Protein AF-A0A2D6MBC1-F1 (afdb_monomer_lite)

Sequence (228 aa):
MSKKILNHPDKEEVIKKLLEGDSVKEVERWLKEKYPRTRRLHISYMTLQKFRGEHLNLKGEVLDDIKNRRGEIDKEATEAEARMIIKASSSYQQKIEEIATSELDVAKRLLELDSLINSRIEYYYNLLQEGGSLREDKIFIEYINTMKTLMQDWKKYIEGVADKKIEHNINISVVNEQARVLKEAVLEVLQELSPNLIPIFVDKLDIKTKQLNGENIGHIQGEVIDVN

Structure (mmCIF, N/CA/C/O backbone):
data_AF-A0A2D6MBC1-F1
#
_entry.id   AF-A0A2D6MBC1-F1
#
loop_
_atom_site.group_PDB
_atom_site.id
_atom_site.type_symbol
_atom_site.label_atom_id
_atom_site.label_alt_id
_atom_site.label_comp_id
_atom_site.label_asym_id
_atom_site.label_entity_id
_atom_site.label_seq_id
_atom_site.pdbx_PDB_ins_code
_atom_site.Cartn_x
_atom_site.Cartn_y
_atom_site.Cartn_z
_atom_site.occupancy
_atom_site.B_iso_or_equiv
_atom_site.auth_seq_id
_atom_site.auth_comp_id
_atom_site.auth_asym_id
_atom_site.auth_atom_id
_atom_site.pdbx_PDB_model_num
ATOM 1 N N . MET A 1 1 ? -12.654 -23.368 57.767 1.00 55.69 1 MET A N 1
ATOM 2 C CA . MET A 1 1 ? -14.133 -23.349 57.884 1.00 55.69 1 MET A CA 1
ATOM 3 C C . MET A 1 1 ? -14.829 -23.293 56.522 1.00 55.69 1 MET A C 1
ATOM 5 O O . MET A 1 1 ? -15.821 -23.987 56.359 1.00 55.69 1 MET A O 1
ATOM 9 N N . SER A 1 2 ? -14.278 -22.595 55.523 1.00 60.28 2 SER A N 1
ATOM 10 C CA . SER A 1 2 ? -14.698 -22.623 54.103 1.00 60.28 2 SER A CA 1
ATOM 11 C C . SER A 1 2 ? -14.755 -24.030 53.479 1.00 60.28 2 SER A C 1
ATOM 13 O O . SER A 1 2 ? -15.645 -24.318 52.683 1.00 60.28 2 SER A O 1
ATOM 15 N N . LYS A 1 3 ? -13.906 -24.962 53.945 1.00 70.69 3 LYS A N 1
ATOM 16 C CA . LYS A 1 3 ? -13.966 -26.397 53.587 1.00 70.69 3 LYS A CA 1
ATOM 17 C C . LYS A 1 3 ? -15.345 -27.041 53.814 1.00 70.69 3 LYS A C 1
ATOM 19 O O . LYS A 1 3 ? -15.681 -27.989 53.121 1.00 70.69 3 LYS A O 1
ATOM 24 N N . LYS A 1 4 ? -16.154 -26.542 54.760 1.00 77.56 4 LYS A N 1
ATOM 25 C CA . LYS A 1 4 ? -17.483 -27.107 55.050 1.00 77.56 4 LYS A CA 1
ATOM 26 C C . LYS A 1 4 ? -18.499 -26.825 53.934 1.00 77.56 4 LYS A C 1
ATOM 28 O O . LYS A 1 4 ? -19.381 -27.644 53.721 1.00 77.56 4 LYS A O 1
ATOM 33 N N . ILE A 1 5 ? -18.356 -25.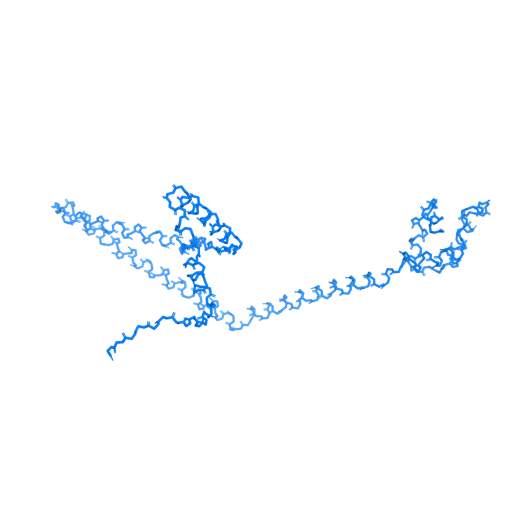703 53.225 1.00 79.50 5 ILE A N 1
ATOM 34 C CA . ILE A 1 5 ? -19.196 -25.352 52.069 1.00 79.50 5 ILE A CA 1
ATOM 35 C C . ILE A 1 5 ? -18.672 -26.060 50.817 1.00 79.50 5 ILE A C 1
ATOM 37 O O . ILE A 1 5 ? -19.445 -26.684 50.103 1.00 79.50 5 ILE A O 1
ATOM 41 N N . LEU A 1 6 ? -17.352 -26.056 50.603 1.00 81.69 6 LEU A N 1
ATOM 42 C CA . LEU A 1 6 ? -16.726 -26.688 49.432 1.00 81.69 6 LEU A CA 1
ATOM 43 C C . LEU A 1 6 ? -16.854 -28.222 49.406 1.00 81.69 6 LEU A C 1
ATOM 45 O O . LEU A 1 6 ? -16.836 -28.814 48.331 1.00 81.69 6 LEU A O 1
ATOM 49 N N . ASN A 1 7 ? -17.013 -28.857 50.571 1.00 83.06 7 ASN A N 1
ATOM 50 C CA . ASN A 1 7 ? -17.244 -30.301 50.698 1.00 83.06 7 ASN A CA 1
ATOM 51 C C . ASN A 1 7 ? -18.733 -30.657 50.863 1.00 83.06 7 ASN A C 1
ATOM 53 O O . ASN A 1 7 ? -19.058 -31.797 51.195 1.00 83.06 7 ASN A O 1
ATOM 57 N N . HIS A 1 8 ? -19.643 -29.693 50.695 1.00 86.19 8 HIS A N 1
ATOM 58 C CA . HIS A 1 8 ? -21.077 -29.944 50.772 1.00 86.19 8 HIS A CA 1
ATOM 59 C C . HIS A 1 8 ? -21.572 -30.606 49.468 1.00 86.19 8 HIS A C 1
ATOM 61 O O . HIS A 1 8 ? -21.152 -30.179 48.391 1.00 86.19 8 HIS A O 1
ATOM 67 N N . PRO A 1 9 ? -22.474 -31.608 49.515 1.00 86.56 9 PRO A N 1
ATOM 68 C CA . PRO A 1 9 ? -23.009 -32.243 48.305 1.00 86.56 9 PRO A CA 1
ATOM 69 C C . PRO A 1 9 ? -23.708 -31.243 47.371 1.00 86.56 9 PRO A C 1
ATOM 71 O O . PRO A 1 9 ? -23.554 -31.323 46.161 1.00 86.56 9 PRO A O 1
ATOM 74 N N . ASP A 1 10 ? -24.390 -30.242 47.936 1.00 88.56 10 ASP A N 1
ATOM 75 C CA . ASP A 1 10 ? -25.026 -29.147 47.185 1.00 88.56 10 ASP A CA 1
ATOM 76 C C . ASP A 1 10 ? -24.173 -27.866 47.123 1.00 88.56 10 ASP A C 1
ATOM 78 O O . ASP A 1 10 ? -24.712 -26.761 47.180 1.00 88.56 10 ASP A O 1
ATOM 82 N N . LYS A 1 11 ? -22.840 -27.968 47.101 1.00 87.81 11 LYS A N 1
ATOM 83 C CA . LYS A 1 11 ? -21.969 -26.777 47.121 1.00 87.81 11 LYS A CA 1
ATOM 84 C C . LYS A 1 11 ? -22.284 -25.779 45.998 1.00 87.81 11 LYS A C 1
ATOM 86 O O . LYS A 1 11 ? -22.335 -24.586 46.268 1.00 87.81 11 LYS A O 1
ATOM 91 N N . GLU A 1 12 ? -22.555 -26.264 44.784 1.00 87.25 12 GLU A N 1
ATOM 92 C CA . GLU A 1 12 ? -22.850 -25.423 43.614 1.00 87.25 12 GLU A CA 1
ATOM 93 C C . GLU A 1 12 ? -24.158 -24.650 43.799 1.00 87.25 12 GLU A C 1
ATOM 95 O O . GLU A 1 12 ? -24.218 -23.454 43.545 1.00 87.25 12 GLU A O 1
ATOM 100 N N . GLU A 1 13 ? -25.187 -25.308 44.335 1.00 87.25 13 GLU A N 1
ATOM 101 C CA . GLU A 1 13 ? -26.488 -24.686 44.588 1.00 87.25 13 GLU A CA 1
ATOM 102 C C . GLU A 1 13 ? -26.408 -23.653 45.722 1.00 87.25 13 GLU A C 1
ATOM 104 O O . GLU A 1 13 ? -27.004 -22.581 45.641 1.00 87.25 13 GLU A O 1
ATOM 109 N N . VAL A 1 14 ? -25.620 -23.935 46.768 1.00 84.81 14 VAL A N 1
ATOM 110 C CA . VAL A 1 14 ? -25.344 -22.972 47.846 1.00 84.81 14 VAL A CA 1
ATOM 111 C C . VAL A 1 14 ? -24.607 -21.745 47.301 1.00 84.81 14 VAL A C 1
ATOM 113 O O . VAL A 1 14 ? -24.973 -20.621 47.641 1.00 84.81 14 VAL A O 1
ATOM 116 N N . ILE A 1 15 ? -23.589 -21.938 46.456 1.00 83.75 15 ILE A N 1
ATOM 117 C CA . ILE A 1 15 ? -22.829 -20.844 45.833 1.00 83.75 15 ILE A CA 1
ATOM 118 C C . ILE A 1 15 ? -23.734 -20.028 44.904 1.00 83.75 15 ILE A C 1
ATOM 120 O O . ILE A 1 15 ? -23.770 -18.806 45.022 1.00 83.75 15 ILE A O 1
ATOM 124 N N . LYS A 1 16 ? -24.520 -20.692 44.052 1.00 84.19 16 LYS A N 1
ATOM 125 C CA . LYS A 1 16 ? -25.478 -20.062 43.140 1.00 84.19 16 LYS A CA 1
ATOM 126 C C . LYS A 1 16 ? -26.477 -19.173 43.882 1.00 84.19 16 LYS A C 1
ATOM 128 O O . LYS A 1 16 ? -26.576 -17.995 43.563 1.00 84.19 16 LYS A O 1
ATOM 133 N N . LYS A 1 17 ? -27.127 -19.683 44.933 1.00 79.62 17 LYS A N 1
ATOM 134 C CA . LYS A 1 17 ? -28.066 -18.899 45.757 1.00 79.62 17 LYS A CA 1
ATOM 135 C C . LYS A 1 17 ? -27.414 -17.674 46.397 1.00 79.62 17 LYS A C 1
ATOM 137 O O . LYS A 1 17 ? -27.984 -16.587 46.407 1.00 79.62 17 LYS A O 1
ATOM 142 N N . LEU A 1 18 ? -26.182 -17.820 46.890 1.00 80.25 18 LEU A N 1
ATOM 143 C CA . LEU A 1 18 ? -25.426 -16.696 47.450 1.00 80.25 18 LEU A CA 1
ATOM 144 C C . LEU A 1 18 ? -25.034 -15.645 46.392 1.00 80.25 18 LEU A C 1
ATOM 146 O O . LEU A 1 18 ? -24.927 -14.468 46.746 1.00 80.25 18 LEU A O 1
ATOM 150 N N . LEU A 1 19 ? -24.832 -16.045 45.130 1.00 76.44 19 LEU A N 1
ATOM 151 C CA . LEU A 1 19 ? -24.531 -15.160 43.995 1.00 76.44 19 LEU A CA 1
ATOM 152 C C . LEU A 1 19 ? -25.768 -14.448 43.442 1.00 76.44 19 LEU A C 1
ATOM 154 O O . LEU A 1 19 ? -25.689 -13.270 43.106 1.00 76.44 19 LEU A O 1
ATOM 158 N N . GLU A 1 20 ? -26.907 -15.138 43.395 1.00 77.19 20 GLU A N 1
ATOM 159 C CA . GLU A 1 20 ? -28.204 -14.595 42.960 1.00 77.19 20 GLU A CA 1
ATOM 160 C C . GLU A 1 20 ? -28.765 -13.551 43.938 1.00 77.19 20 GLU A C 1
ATOM 162 O O . GLU A 1 20 ? -29.657 -12.780 43.589 1.00 77.19 20 GLU A O 1
ATOM 167 N N . GLY A 1 21 ? -28.187 -13.462 45.140 1.00 69.06 21 GLY A N 1
ATOM 168 C CA . GLY A 1 21 ? -28.458 -12.400 46.101 1.00 69.06 21 GLY A CA 1
ATOM 169 C C . GLY A 1 21 ? -29.252 -12.838 47.326 1.00 69.06 21 GLY A C 1
ATOM 170 O O . GLY A 1 21 ? -29.478 -11.988 48.193 1.00 69.06 21 GLY A O 1
ATOM 171 N N . ASP A 1 22 ? -29.591 -14.128 47.452 1.00 76.62 22 ASP A N 1
ATOM 172 C CA . ASP A 1 22 ? -30.302 -14.668 48.615 1.00 76.62 22 ASP A CA 1
ATOM 173 C C . ASP A 1 22 ? -29.577 -14.287 49.915 1.00 76.62 22 ASP A C 1
ATOM 175 O O . ASP A 1 22 ? -28.335 -14.237 50.020 1.00 76.62 22 ASP A O 1
ATOM 179 N N . SER A 1 23 ? -30.359 -13.995 50.953 1.00 80.88 23 SER A N 1
ATOM 180 C CA . SER A 1 23 ? -29.791 -13.704 52.258 1.00 80.88 23 SER A CA 1
ATOM 181 C C . SER A 1 23 ? -29.183 -14.970 52.856 1.00 80.88 23 SER A C 1
ATOM 183 O O . SER A 1 23 ? -29.670 -16.091 52.703 1.00 80.88 23 SER A O 1
ATOM 185 N N . VAL A 1 24 ? -28.118 -14.795 53.632 1.00 85.88 24 VAL A N 1
ATOM 186 C CA . VAL A 1 24 ? -27.454 -15.918 54.302 1.00 85.88 24 VAL A CA 1
ATOM 187 C C . VAL A 1 24 ? -28.416 -16.691 55.227 1.00 85.88 24 VAL A C 1
ATOM 189 O O . VAL A 1 24 ? -28.274 -17.900 55.408 1.00 85.88 24 VAL A O 1
ATOM 192 N N . LYS A 1 25 ? -29.431 -16.007 55.776 1.00 85.75 25 LYS A N 1
ATOM 193 C CA . LYS A 1 25 ? -30.489 -16.617 56.596 1.00 85.75 25 LYS A CA 1
ATOM 194 C C . LYS A 1 25 ? -31.425 -17.501 55.769 1.00 85.75 25 LYS A C 1
ATOM 196 O O . LYS A 1 25 ? -31.832 -18.557 56.247 1.00 85.75 25 LYS A O 1
ATOM 201 N N . GLU A 1 26 ? -31.753 -17.092 54.546 1.00 82.50 26 GLU A N 1
ATOM 202 C CA . GLU A 1 26 ? -32.580 -17.881 53.626 1.00 82.50 26 GLU A CA 1
ATOM 203 C C . GLU A 1 26 ? -31.867 -19.152 53.187 1.00 82.50 26 GLU A C 1
ATOM 205 O O . GLU A 1 26 ? -32.465 -20.223 53.240 1.00 82.50 26 GLU A O 1
ATOM 210 N N . VAL A 1 27 ? -30.576 -19.064 52.860 1.00 85.88 27 VAL A N 1
ATOM 211 C CA . VAL A 1 27 ? -29.769 -20.234 52.482 1.00 85.88 27 VAL A CA 1
ATOM 212 C C . VAL A 1 27 ? -29.607 -21.203 53.659 1.00 85.88 27 VAL A C 1
ATOM 214 O O . VAL A 1 27 ? -29.731 -22.415 53.485 1.00 85.88 27 VAL A O 1
ATOM 217 N N . GLU A 1 28 ? -29.394 -20.699 54.880 1.00 91.12 28 GLU A N 1
ATOM 218 C CA . GLU A 1 28 ? -29.365 -21.545 56.081 1.00 91.12 28 GLU A CA 1
ATOM 219 C C . GLU A 1 28 ? -30.712 -22.246 56.320 1.00 91.12 28 GLU A C 1
ATOM 221 O O . GLU A 1 28 ? -30.741 -23.441 56.626 1.00 91.12 28 GLU A O 1
ATOM 226 N N . ARG A 1 29 ? -31.829 -21.519 56.191 1.00 90.38 29 ARG A N 1
ATOM 227 C CA . ARG A 1 29 ? -33.176 -22.081 56.347 1.00 90.38 29 ARG A CA 1
ATOM 228 C C . ARG A 1 29 ? -33.456 -23.139 55.282 1.00 90.38 29 ARG A C 1
ATOM 230 O O . ARG A 1 29 ? -33.885 -24.232 55.633 1.00 90.38 29 ARG A O 1
ATOM 237 N N . TRP A 1 30 ? -33.114 -22.864 54.028 1.00 93.38 30 TRP A N 1
ATOM 238 C CA . TRP A 1 30 ? -33.244 -23.811 52.923 1.00 93.38 30 TRP A CA 1
ATOM 239 C C . TRP A 1 30 ? -32.439 -25.096 53.165 1.00 93.38 30 TRP A C 1
ATOM 241 O O . TRP A 1 30 ? -32.962 -26.190 52.977 1.00 93.38 30 TRP A O 1
ATOM 251 N N . LEU A 1 31 ? -31.203 -25.001 53.672 1.00 90.62 31 LEU A N 1
ATOM 252 C CA . LEU A 1 31 ? -30.415 -26.184 54.048 1.00 90.62 31 LEU A CA 1
ATOM 253 C C . LEU A 1 31 ? -31.072 -26.984 55.184 1.00 90.62 31 LEU A C 1
ATOM 255 O O . LEU A 1 31 ? -31.010 -28.215 55.185 1.00 90.62 31 LEU A O 1
ATOM 259 N N . LYS A 1 32 ? -31.709 -26.307 56.148 1.00 90.56 32 LYS A N 1
ATOM 260 C CA . LYS A 1 32 ? -32.443 -26.956 57.248 1.00 90.56 32 LYS A CA 1
ATOM 261 C C . LYS A 1 32 ? -33.727 -27.633 56.768 1.00 90.56 32 LYS A C 1
ATOM 263 O O . LYS A 1 32 ? -34.034 -28.722 57.246 1.00 90.56 32 LYS A O 1
ATOM 268 N N . GLU A 1 33 ? -34.431 -27.030 55.816 1.00 91.00 33 GLU A N 1
ATOM 269 C CA . GLU A 1 33 ? -35.650 -27.569 55.201 1.00 91.00 33 GLU A CA 1
ATOM 270 C C . GLU A 1 33 ? -35.355 -28.732 54.250 1.00 91.00 33 GLU A C 1
ATOM 272 O O . GLU A 1 33 ? -36.064 -29.735 54.272 1.00 91.00 33 GLU A O 1
ATOM 277 N N . LYS A 1 34 ? -34.277 -28.640 53.462 1.00 89.50 34 LYS A N 1
ATOM 278 C CA . LYS A 1 34 ? -33.843 -29.695 52.535 1.00 89.50 34 LYS A CA 1
ATOM 279 C C . LYS A 1 34 ? -33.266 -30.908 53.267 1.00 89.50 34 LYS A C 1
ATOM 281 O O . LYS A 1 34 ? -33.464 -32.041 52.837 1.00 89.50 34 LYS A O 1
ATOM 286 N N . TYR A 1 35 ? -32.593 -30.690 54.399 1.00 90.38 35 TYR A N 1
ATOM 287 C CA . TYR A 1 35 ? -31.976 -31.749 55.204 1.00 90.38 35 TYR A CA 1
ATOM 288 C C . TYR A 1 35 ? -32.492 -31.783 56.649 1.00 90.38 35 TYR A C 1
ATOM 290 O O . TYR A 1 35 ? -31.695 -31.672 57.584 1.00 90.38 35 TYR A O 1
ATOM 298 N N . PRO A 1 36 ? -33.791 -32.010 56.902 1.00 85.19 36 PRO A N 1
ATOM 299 C CA . PRO A 1 36 ? -34.370 -31.861 58.241 1.00 85.19 36 PRO A CA 1
ATOM 300 C C . PRO A 1 36 ? -33.795 -32.859 59.259 1.00 85.19 36 PRO A C 1
ATOM 302 O O . PRO A 1 36 ? -33.709 -32.566 60.451 1.00 85.19 36 PRO A O 1
ATOM 305 N N . ARG A 1 37 ? -33.347 -34.035 58.794 1.00 84.50 37 ARG A N 1
ATOM 306 C CA . ARG A 1 37 ? -32.814 -35.119 59.639 1.00 84.50 37 ARG A CA 1
ATOM 307 C C . ARG A 1 37 ? -31.281 -35.172 59.705 1.00 84.50 37 ARG A C 1
ATOM 309 O O . ARG A 1 37 ? -30.743 -35.855 60.572 1.00 84.50 37 ARG A O 1
ATOM 316 N N . THR A 1 38 ? -30.565 -34.420 58.864 1.00 88.25 38 THR A N 1
ATOM 317 C CA . THR A 1 38 ? -29.100 -34.535 58.720 1.00 88.25 38 THR A CA 1
ATOM 318 C C . THR A 1 38 ? -28.388 -33.246 59.127 1.00 88.25 38 THR A C 1
ATOM 320 O O . THR A 1 38 ? -27.905 -32.485 58.292 1.00 88.25 38 THR A O 1
ATOM 323 N N . ARG A 1 39 ? -28.238 -33.024 60.440 1.00 82.19 39 ARG A N 1
ATOM 324 C CA . ARG A 1 39 ? -27.608 -31.805 60.999 1.00 82.19 39 ARG A CA 1
ATOM 325 C C . ARG A 1 39 ? -26.173 -31.544 60.524 1.00 82.19 39 ARG A C 1
ATOM 327 O O . ARG A 1 39 ? -25.710 -30.409 60.560 1.00 82.19 39 ARG A O 1
ATOM 334 N N . ARG A 1 40 ? -25.450 -32.576 60.072 1.00 82.69 40 ARG A N 1
ATOM 335 C CA . ARG A 1 40 ? -24.081 -32.434 59.537 1.00 82.69 40 ARG A CA 1
ATOM 336 C C . ARG A 1 40 ? -24.033 -31.624 58.235 1.00 82.69 40 ARG A C 1
ATOM 338 O O . ARG A 1 40 ? -23.022 -30.972 57.985 1.00 82.69 40 ARG A O 1
ATOM 345 N N . LEU A 1 41 ? -25.123 -31.635 57.466 1.00 85.31 41 LEU A N 1
ATOM 346 C CA . LEU A 1 41 ? -25.288 -30.877 56.221 1.00 85.31 41 LEU A CA 1
ATOM 347 C C . LEU A 1 41 ? -25.806 -29.452 56.467 1.00 85.31 41 LEU A C 1
ATOM 349 O O . LEU A 1 41 ? -25.850 -28.631 55.561 1.00 85.31 41 LEU A O 1
ATOM 353 N N . HIS A 1 42 ? -26.145 -29.104 57.711 1.00 88.25 42 HIS A N 1
ATOM 354 C CA . HIS A 1 42 ? -26.492 -27.726 58.042 1.00 88.25 42 HIS A CA 1
ATOM 355 C C . HIS A 1 42 ? -25.225 -26.875 58.104 1.00 88.25 42 HIS A C 1
ATOM 357 O O . HIS A 1 42 ? -24.255 -27.184 58.817 1.00 88.25 42 HIS A O 1
ATOM 363 N N . ILE A 1 43 ? -25.245 -25.771 57.367 1.00 87.38 43 ILE A N 1
ATOM 364 C CA . ILE A 1 43 ? -24.192 -24.762 57.383 1.00 87.38 43 ILE A CA 1
ATOM 365 C C . ILE A 1 43 ? -24.728 -23.568 58.171 1.00 87.38 43 ILE A C 1
ATOM 367 O O . ILE A 1 43 ? -25.815 -23.074 57.891 1.00 87.38 43 ILE A O 1
ATOM 371 N N . SER A 1 44 ? -23.984 -23.135 59.192 1.00 87.88 44 SER A N 1
ATOM 372 C CA . SER A 1 44 ? -24.413 -22.025 60.042 1.00 87.88 44 SER A CA 1
ATOM 373 C C . SER A 1 44 ? -24.346 -20.697 59.298 1.00 87.88 44 SER A C 1
ATOM 375 O O . SER A 1 44 ? -23.453 -20.487 58.469 1.00 87.88 44 SER A O 1
ATOM 377 N N . TYR A 1 45 ? -25.223 -19.773 59.690 1.00 87.31 45 TYR A N 1
ATOM 378 C CA . TYR A 1 45 ? -25.229 -18.387 59.228 1.00 87.31 45 TYR A CA 1
ATOM 379 C C . TYR A 1 45 ? -23.824 -17.762 59.196 1.00 87.31 45 TYR A C 1
ATOM 381 O O . TYR A 1 45 ? -23.378 -17.281 58.159 1.00 87.31 45 TYR A O 1
ATOM 389 N N . MET A 1 46 ? -23.071 -17.859 60.299 1.00 86.69 46 MET A N 1
ATOM 390 C CA . MET A 1 46 ? -21.724 -17.277 60.386 1.00 86.69 46 MET A CA 1
ATOM 391 C C . MET A 1 46 ? -20.738 -17.858 59.365 1.00 86.69 46 MET A C 1
ATOM 393 O O . MET A 1 46 ? -19.878 -17.138 58.858 1.00 86.69 46 MET A O 1
ATOM 397 N N . THR A 1 47 ? -20.860 -19.149 59.040 1.00 85.50 47 THR A N 1
ATOM 398 C CA . THR A 1 47 ? -19.978 -19.809 58.064 1.00 85.50 47 THR A CA 1
ATOM 399 C C . THR A 1 47 ? -20.277 -19.326 56.647 1.00 85.50 47 THR A C 1
ATOM 401 O O . THR A 1 47 ? -19.351 -19.032 55.895 1.00 85.50 47 THR A O 1
ATOM 404 N N . LEU A 1 48 ? -21.560 -19.208 56.297 1.00 86.31 48 LEU A N 1
ATOM 405 C CA . LEU A 1 48 ? -22.010 -18.695 55.001 1.00 86.31 48 LEU A CA 1
ATOM 406 C C . LEU A 1 48 ? -21.685 -17.202 54.837 1.00 86.31 48 LEU A C 1
ATOM 408 O O . LEU A 1 48 ? -21.234 -16.790 53.773 1.00 86.31 48 LEU A O 1
ATOM 412 N N . GLN A 1 49 ? -21.854 -16.397 55.891 1.00 84.31 49 GLN A N 1
ATOM 413 C CA . GLN A 1 49 ? -21.548 -14.965 55.862 1.00 84.31 49 GLN A CA 1
ATOM 414 C C . GLN A 1 49 ? -20.054 -14.719 55.636 1.00 84.31 49 GLN A C 1
ATOM 416 O O . GLN A 1 49 ? -19.683 -13.898 54.799 1.00 84.31 49 GLN A O 1
ATOM 421 N N . LYS A 1 50 ? -19.197 -15.468 56.338 1.00 84.00 50 LYS A N 1
ATOM 422 C CA . LYS A 1 50 ? -17.745 -15.385 56.168 1.00 84.00 50 LYS A CA 1
ATOM 423 C C . LYS A 1 50 ? -17.309 -15.852 54.776 1.00 84.00 50 LYS A C 1
ATOM 425 O O . LYS A 1 50 ? -16.532 -15.168 54.125 1.00 84.00 50 LYS A O 1
ATOM 430 N N . PHE A 1 51 ? -17.879 -16.951 54.279 1.00 84.62 51 PHE A N 1
ATOM 431 C CA . PHE A 1 51 ? -17.612 -17.440 52.923 1.00 84.62 51 PHE A CA 1
ATOM 432 C C . PHE A 1 51 ? -18.027 -16.436 51.841 1.00 84.62 51 PHE A C 1
ATOM 434 O O . PHE A 1 51 ? -17.282 -16.216 50.892 1.00 84.62 51 PHE A O 1
ATOM 441 N N . ARG A 1 52 ? -19.180 -15.777 52.008 1.00 79.88 52 ARG A N 1
ATOM 442 C CA . ARG A 1 52 ? -19.642 -14.734 51.087 1.00 79.88 52 ARG A CA 1
ATOM 443 C C . ARG A 1 52 ? -18.688 -13.536 51.050 1.00 79.88 52 ARG A C 1
ATOM 445 O O . ARG A 1 52 ? -18.401 -13.043 49.968 1.00 79.88 52 ARG A O 1
ATOM 452 N N . GLY A 1 53 ? -18.186 -13.099 52.204 1.00 77.12 53 GLY A N 1
ATOM 453 C CA . GLY A 1 53 ? -17.232 -11.988 52.287 1.00 77.12 53 GLY A CA 1
ATOM 454 C C . GLY A 1 53 ? -15.829 -12.322 51.768 1.00 77.12 53 GLY A C 1
ATOM 455 O O . GLY A 1 53 ? -15.206 -11.477 51.141 1.00 77.12 53 GLY A O 1
ATOM 456 N N . GLU A 1 54 ? -15.337 -13.542 52.005 1.00 80.31 54 GLU A N 1
ATOM 457 C CA . GLU A 1 54 ? -13.963 -13.944 51.651 1.00 80.31 54 GLU A CA 1
ATOM 458 C C . GLU A 1 54 ? -13.826 -14.485 50.221 1.00 80.31 54 GLU A C 1
ATOM 460 O O . GLU A 1 54 ? -12.768 -14.342 49.618 1.00 80.31 54 GLU A O 1
ATOM 465 N N . HIS A 1 55 ? -14.866 -15.128 49.680 1.00 73.69 55 HIS A N 1
ATOM 466 C CA . HIS A 1 55 ? -14.774 -15.876 48.418 1.00 73.69 55 HIS A CA 1
ATOM 467 C C . HIS A 1 55 ? -15.809 -15.471 47.366 1.00 73.69 55 HIS A C 1
ATOM 469 O O . HIS A 1 55 ? -15.654 -15.833 46.205 1.00 73.69 55 HIS A O 1
ATOM 475 N N . LEU A 1 56 ? -16.861 -14.740 47.747 1.00 69.69 56 LEU A N 1
ATOM 476 C CA . LEU A 1 56 ? -17.908 -14.280 46.826 1.00 69.69 56 LEU A CA 1
ATOM 477 C C . LEU A 1 56 ? -17.996 -12.751 46.779 1.00 69.69 56 LEU A C 1
ATOM 479 O O . LEU A 1 56 ? -19.038 -12.203 46.415 1.00 69.69 56 LEU A O 1
ATOM 483 N N . ASN A 1 57 ? -16.903 -12.049 47.098 1.00 64.25 57 ASN A N 1
ATOM 484 C CA . ASN A 1 57 ? -16.785 -10.597 46.938 1.00 64.25 57 ASN A CA 1
ATOM 485 C C . ASN A 1 57 ? -16.637 -10.190 45.453 1.00 64.25 57 ASN A C 1
ATOM 487 O O . ASN A 1 57 ? -15.874 -9.303 45.093 1.00 64.25 57 ASN A O 1
ATOM 491 N N . LEU A 1 58 ? -17.407 -10.846 44.582 1.00 54.72 58 LEU A N 1
ATOM 492 C CA . LEU A 1 58 ? -17.452 -10.683 43.129 1.00 54.72 58 LEU A CA 1
ATOM 493 C C . LEU A 1 58 ? -18.050 -9.339 42.704 1.00 54.72 58 LEU A C 1
ATOM 495 O O . LEU A 1 58 ? -17.960 -8.964 41.543 1.00 54.72 58 LEU A O 1
ATOM 499 N N . LYS A 1 59 ? -18.653 -8.588 43.634 1.00 53.53 59 LYS A N 1
ATOM 500 C CA . LYS A 1 59 ? -19.223 -7.271 43.338 1.00 53.53 59 LYS A CA 1
ATOM 501 C C . LYS A 1 59 ? -18.171 -6.231 42.946 1.00 53.53 59 LYS A C 1
ATOM 503 O O . LYS A 1 59 ? -18.547 -5.289 42.274 1.00 53.53 59 LYS A O 1
ATOM 508 N N . GLY A 1 60 ? -16.911 -6.364 43.360 1.00 56.44 60 GLY A N 1
ATOM 509 C CA . GLY A 1 60 ? -15.846 -5.461 42.907 1.00 56.44 60 GLY A CA 1
ATOM 510 C C . GLY A 1 60 ? -15.356 -5.853 41.517 1.00 56.44 60 GLY A C 1
ATOM 511 O O . GLY A 1 60 ? -15.601 -5.152 40.544 1.00 56.44 60 GLY A O 1
ATOM 512 N N . GLU A 1 61 ? -14.755 -7.037 41.428 1.00 56.84 61 GLU A N 1
ATOM 513 C CA . GLU A 1 61 ? -14.055 -7.505 40.225 1.00 56.84 61 GLU A CA 1
ATOM 514 C C . GLU A 1 61 ? -14.990 -7.723 39.024 1.00 56.84 61 GLU A C 1
ATOM 516 O O . GLU A 1 61 ? -14.694 -7.269 37.926 1.00 56.84 61 GLU A O 1
ATOM 521 N N . VAL A 1 62 ? -16.175 -8.320 39.213 1.00 56.16 62 VAL A N 1
ATOM 522 C CA . VAL A 1 62 ? -17.102 -8.575 38.092 1.00 56.16 62 VAL A CA 1
ATOM 523 C C . VAL A 1 62 ? -17.799 -7.293 37.628 1.00 56.16 62 VAL A C 1
ATOM 525 O O . VAL A 1 62 ? -18.109 -7.161 36.446 1.00 56.16 62 VAL A O 1
ATOM 528 N N . LEU A 1 63 ? -18.053 -6.326 38.521 1.00 53.91 63 LEU A N 1
ATOM 529 C CA . LEU A 1 63 ? -18.592 -5.026 38.101 1.00 53.91 63 LEU A CA 1
ATOM 530 C C . LEU A 1 63 ? -17.545 -4.201 37.355 1.00 53.91 63 LEU A C 1
ATOM 532 O O . LEU A 1 63 ? -17.910 -3.541 36.383 1.00 53.91 63 LEU A O 1
ATOM 536 N N . ASP A 1 64 ? -16.278 -4.265 37.766 1.00 60.25 64 ASP A N 1
ATOM 537 C CA . ASP A 1 64 ? -15.182 -3.630 37.037 1.00 60.25 64 ASP A CA 1
ATOM 538 C C . ASP A 1 64 ? -14.991 -4.275 35.659 1.00 60.25 64 ASP A C 1
ATOM 540 O O . ASP A 1 64 ? -14.936 -3.555 34.664 1.00 60.25 64 ASP A O 1
ATOM 544 N N . ASP A 1 65 ? -15.041 -5.604 35.551 1.00 61.50 65 ASP A N 1
ATOM 545 C CA . ASP A 1 65 ? -14.979 -6.303 34.261 1.00 61.50 65 ASP A CA 1
ATOM 546 C C . ASP A 1 65 ? -16.171 -5.964 33.350 1.00 61.50 65 ASP A C 1
ATOM 548 O O . ASP A 1 65 ? -15.995 -5.693 32.160 1.00 61.50 65 ASP A O 1
ATOM 552 N N . ILE A 1 66 ? -17.397 -5.911 33.887 1.00 57.59 66 ILE A N 1
ATOM 553 C CA . ILE A 1 66 ? -18.593 -5.509 33.123 1.00 57.59 66 ILE A CA 1
ATOM 554 C C . ILE A 1 66 ? -18.489 -4.046 32.670 1.00 57.59 66 ILE A C 1
ATOM 556 O O . ILE A 1 66 ? -18.887 -3.716 31.549 1.00 57.59 66 ILE A O 1
ATOM 560 N N . LYS A 1 67 ? -17.965 -3.159 33.520 1.00 62.09 67 LYS A N 1
ATOM 561 C CA . LYS A 1 67 ? -17.792 -1.735 33.214 1.00 62.09 67 LYS A CA 1
ATOM 562 C C . LYS A 1 67 ? -16.702 -1.515 32.167 1.00 62.09 67 LYS A C 1
ATOM 564 O O . LYS A 1 67 ? -16.918 -0.732 31.245 1.00 62.09 67 LYS A O 1
ATOM 569 N N . ASN A 1 68 ? -15.588 -2.236 32.264 1.00 68.00 68 ASN A N 1
ATOM 570 C CA . ASN A 1 68 ? -14.500 -2.192 31.289 1.00 68.00 68 ASN A CA 1
ATOM 571 C C . ASN A 1 68 ? -14.975 -2.697 29.926 1.00 68.00 68 ASN A C 1
ATOM 573 O O . ASN A 1 68 ? -14.810 -2.003 28.927 1.00 68.00 68 ASN A O 1
ATOM 577 N N . ARG A 1 69 ? -15.684 -3.830 29.895 1.00 66.31 69 ARG A N 1
ATOM 578 C CA . ARG A 1 69 ? -16.205 -4.409 28.652 1.00 66.31 69 ARG A CA 1
ATOM 579 C C . ARG A 1 69 ? -17.267 -3.534 27.984 1.00 66.31 69 ARG A C 1
ATOM 581 O O . ARG A 1 69 ? -17.295 -3.436 26.764 1.00 66.31 69 ARG A O 1
ATOM 588 N N . ARG A 1 70 ? -18.122 -2.854 28.760 1.00 63.06 70 ARG A N 1
ATOM 589 C CA . ARG A 1 70 ? -19.033 -1.826 28.219 1.00 63.06 70 ARG A CA 1
ATOM 590 C C . ARG A 1 70 ? -18.275 -0.617 27.681 1.00 63.06 70 ARG A C 1
ATOM 592 O O . ARG A 1 70 ? -18.596 -0.157 26.598 1.00 63.06 70 ARG A O 1
ATOM 599 N N . GLY A 1 71 ? -17.250 -0.150 28.393 1.00 68.00 71 GLY A N 1
ATOM 600 C CA . GLY A 1 71 ? -16.400 0.945 27.928 1.00 68.00 71 GLY A CA 1
ATOM 601 C C . GLY A 1 71 ? -15.657 0.623 26.628 1.00 68.00 71 GLY A C 1
ATOM 602 O O . GLY A 1 71 ? -15.474 1.511 25.803 1.00 68.00 71 GLY A O 1
ATOM 603 N N . GLU A 1 72 ? -15.250 -0.629 26.420 1.00 69.50 72 GLU A N 1
ATOM 604 C CA . GLU A 1 72 ? -14.645 -1.093 25.164 1.00 69.50 72 GLU A CA 1
ATOM 605 C C . GLU A 1 72 ? -15.656 -1.129 24.015 1.00 69.50 72 GLU A C 1
ATOM 607 O O . GLU A 1 72 ? -15.372 -0.587 22.951 1.00 69.50 72 GLU A O 1
ATOM 612 N N . ILE A 1 73 ? -16.852 -1.680 24.245 1.00 67.50 73 ILE A N 1
ATOM 613 C C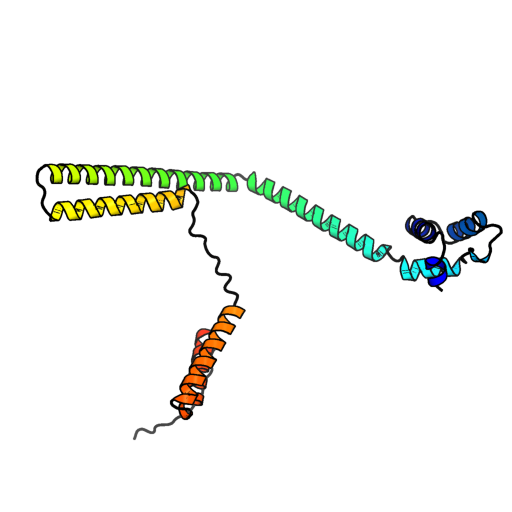A . ILE A 1 73 ? -17.930 -1.718 23.243 1.00 67.50 73 ILE A CA 1
ATOM 614 C C . ILE A 1 73 ? -18.371 -0.301 22.858 1.00 67.50 73 ILE A C 1
ATOM 616 O O . ILE A 1 73 ? -18.531 -0.006 21.676 1.00 67.50 73 ILE A O 1
ATOM 620 N N . ASP A 1 74 ? -18.527 0.591 23.838 1.00 70.56 74 ASP A N 1
ATOM 621 C CA . ASP A 1 74 ? -18.908 1.981 23.588 1.00 70.56 74 ASP A CA 1
ATOM 622 C C . ASP A 1 74 ? -17.809 2.714 22.809 1.00 70.56 74 ASP A C 1
ATOM 624 O O . ASP A 1 74 ? -18.111 3.439 21.862 1.00 70.56 74 ASP A O 1
ATOM 628 N N . LYS A 1 75 ? -16.525 2.491 23.126 1.00 72.88 75 LYS A N 1
ATOM 629 C CA . LYS A 1 75 ? -15.407 3.040 22.340 1.00 72.88 75 LYS A CA 1
ATOM 630 C C . LYS A 1 75 ? -15.416 2.525 20.906 1.00 72.88 75 LYS A C 1
ATOM 632 O O . LYS A 1 75 ? -15.303 3.326 19.986 1.00 72.88 75 LYS A O 1
ATOM 637 N N . GLU A 1 76 ? -15.588 1.223 20.708 1.00 75.50 76 GLU A N 1
ATOM 638 C CA . GLU A 1 76 ? -15.611 0.615 19.378 1.00 75.50 76 GLU A CA 1
ATOM 639 C C . GLU A 1 76 ? -16.793 1.130 18.540 1.00 75.50 76 GLU A C 1
ATOM 641 O O . GLU A 1 76 ? -16.619 1.459 17.364 1.00 75.50 76 GLU A O 1
ATOM 646 N N . ALA A 1 77 ? -17.968 1.299 19.157 1.00 75.31 77 ALA A N 1
ATOM 647 C CA . ALA A 1 77 ? -19.136 1.909 18.529 1.00 75.31 77 ALA A CA 1
ATOM 648 C C . ALA A 1 77 ? -18.893 3.384 18.170 1.00 75.31 77 ALA A C 1
ATOM 650 O O . ALA A 1 77 ? -19.173 3.794 17.043 1.00 75.31 77 ALA A O 1
ATOM 651 N N . THR A 1 78 ? -18.300 4.161 19.082 1.00 75.88 78 THR A N 1
ATOM 652 C CA . THR A 1 78 ? -17.984 5.580 18.844 1.00 75.88 78 THR A CA 1
ATOM 653 C C . THR A 1 78 ? -16.940 5.737 17.735 1.00 75.88 78 THR A C 1
ATOM 655 O O . THR A 1 78 ? -17.056 6.607 16.875 1.00 75.88 78 THR A O 1
ATOM 658 N N . GLU A 1 79 ? -15.925 4.872 17.699 1.00 78.00 79 GLU A N 1
ATOM 659 C CA . GLU A 1 79 ? -14.936 4.854 16.623 1.00 78.00 79 GLU A CA 1
ATOM 660 C C . GLU A 1 79 ? -15.540 4.419 15.286 1.00 78.00 79 GLU A C 1
ATOM 662 O O . GLU A 1 79 ? -15.166 4.950 14.239 1.00 78.00 79 GLU A O 1
ATOM 667 N N . ALA A 1 80 ? -16.455 3.447 15.286 1.00 76.75 80 ALA A N 1
ATOM 668 C CA . ALA A 1 80 ? -17.166 3.036 14.082 1.00 76.75 80 ALA A CA 1
ATOM 669 C C . ALA A 1 80 ? -18.025 4.183 13.531 1.00 76.75 80 ALA A C 1
ATOM 671 O O . ALA A 1 80 ? -17.981 4.455 12.330 1.00 76.75 80 ALA A O 1
ATOM 672 N N . GLU A 1 81 ? -18.734 4.903 14.398 1.00 79.19 81 GLU A N 1
ATOM 673 C CA . GLU A 1 81 ? -19.516 6.084 14.035 1.00 79.19 81 GLU A CA 1
ATOM 674 C C . GLU A 1 81 ? -18.620 7.220 13.519 1.00 79.19 81 GLU A C 1
ATOM 676 O O . GLU A 1 81 ? -18.869 7.758 12.440 1.00 79.19 81 GLU A O 1
ATOM 681 N N . ALA A 1 82 ? -17.502 7.507 14.194 1.00 76.31 82 ALA A N 1
ATOM 682 C CA . ALA A 1 82 ? -16.511 8.477 13.730 1.00 76.31 82 ALA A CA 1
ATOM 683 C C . ALA A 1 82 ? -15.934 8.101 12.353 1.00 76.31 82 ALA A C 1
ATOM 685 O O . ALA A 1 82 ? -15.826 8.952 11.468 1.00 76.31 82 ALA A O 1
ATOM 686 N N . ARG A 1 83 ? -15.619 6.817 12.124 1.00 77.12 83 ARG A N 1
ATOM 687 C CA . ARG A 1 83 ? -15.178 6.304 10.816 1.00 77.12 83 ARG A CA 1
ATOM 688 C C . ARG A 1 83 ? -16.254 6.488 9.746 1.00 77.12 83 ARG A C 1
ATOM 690 O O . ARG A 1 83 ? -15.914 6.847 8.619 1.00 77.12 83 ARG A O 1
ATOM 697 N N . MET A 1 84 ? -17.528 6.265 10.071 1.00 78.81 84 MET A N 1
ATOM 698 C CA . MET A 1 84 ? -18.635 6.500 9.138 1.00 78.81 84 MET A CA 1
ATOM 699 C C . MET A 1 84 ? -18.788 7.983 8.798 1.00 78.81 84 MET A C 1
ATOM 701 O O . MET A 1 84 ? -18.898 8.315 7.621 1.00 78.81 84 MET A O 1
ATOM 705 N N . ILE A 1 85 ? -18.714 8.871 9.791 1.00 81.50 85 ILE A N 1
ATOM 706 C CA . ILE A 1 85 ? -18.788 10.325 9.587 1.00 81.50 85 ILE A CA 1
ATOM 707 C C . ILE A 1 85 ? -17.620 10.811 8.721 1.00 81.50 85 ILE A C 1
ATOM 709 O O . ILE A 1 85 ? -17.832 11.563 7.772 1.00 81.50 85 ILE A O 1
ATOM 713 N N . ILE A 1 86 ? -16.396 10.342 8.988 1.00 80.12 86 ILE A N 1
ATOM 714 C CA . ILE A 1 86 ? -15.219 10.676 8.173 1.00 80.12 86 ILE A CA 1
ATOM 715 C C . ILE A 1 86 ? -15.413 10.196 6.733 1.00 80.12 86 ILE A C 1
ATOM 717 O O . ILE A 1 86 ? -15.209 10.979 5.809 1.00 80.12 86 ILE A O 1
ATOM 721 N N . LYS A 1 87 ? -15.859 8.952 6.519 1.00 77.75 87 LYS A N 1
ATOM 722 C CA . LYS A 1 87 ? -16.108 8.418 5.170 1.00 77.75 87 LYS A CA 1
ATOM 723 C C . LYS A 1 87 ? -17.229 9.153 4.436 1.00 77.75 87 LYS A C 1
ATOM 725 O O . LYS A 1 87 ? -17.148 9.311 3.223 1.00 77.75 87 LYS A O 1
ATOM 730 N N . ALA A 1 88 ? -18.259 9.599 5.150 1.00 83.38 88 ALA A N 1
ATOM 731 C CA . ALA A 1 88 ? -19.352 10.386 4.589 1.00 83.38 88 ALA A CA 1
ATOM 732 C C . ALA A 1 88 ? -18.969 11.857 4.343 1.00 83.38 88 ALA A C 1
ATOM 734 O O . ALA A 1 88 ? -19.697 12.568 3.652 1.00 83.38 88 ALA A O 1
ATOM 735 N N . SER A 1 89 ? -17.847 12.328 4.897 1.00 89.12 89 SER A N 1
ATOM 736 C CA . SER A 1 89 ? -17.416 13.713 4.732 1.00 89.12 89 SER A CA 1
ATOM 737 C C . SER A 1 89 ? -17.044 14.023 3.281 1.00 89.12 89 SER A C 1
ATOM 739 O O . SER A 1 89 ? -16.400 13.228 2.591 1.00 89.12 89 SER A O 1
ATOM 741 N N . SER A 1 90 ? -17.404 15.225 2.828 1.00 83.31 90 SER A N 1
ATOM 742 C CA . SER A 1 90 ? -17.091 15.699 1.478 1.00 83.31 90 SER A CA 1
ATOM 743 C C . SER A 1 90 ? -15.587 15.733 1.215 1.00 83.31 90 SER A C 1
ATOM 745 O O . SER A 1 90 ? -15.157 15.373 0.128 1.00 83.31 90 SER A O 1
ATOM 747 N N . SER A 1 91 ? -14.779 16.108 2.210 1.00 79.56 91 SER A N 1
ATOM 748 C CA . SER A 1 91 ? -13.319 16.167 2.080 1.00 79.56 91 SER A CA 1
ATOM 749 C C . SER A 1 91 ? -12.697 14.785 1.865 1.00 79.56 91 SER A C 1
ATOM 751 O O . SER A 1 91 ? -11.757 14.648 1.087 1.00 79.56 91 SER A O 1
ATOM 753 N N . TYR A 1 92 ? -13.225 13.748 2.524 1.00 80.31 92 TYR A N 1
ATOM 754 C CA . TYR A 1 92 ? -12.773 12.374 2.304 1.00 80.31 92 TYR A CA 1
ATOM 755 C C . TYR A 1 92 ? -13.141 11.890 0.899 1.00 80.31 92 TYR A C 1
ATOM 757 O O . TYR A 1 92 ? -12.286 11.360 0.196 1.00 80.31 92 TYR A O 1
ATOM 765 N N . GLN A 1 93 ? -14.380 12.131 0.463 1.00 80.75 93 GLN A N 1
ATOM 766 C CA . GLN A 1 93 ? -14.838 11.772 -0.883 1.00 80.75 93 GLN A CA 1
ATOM 767 C C . GLN A 1 93 ? -14.037 12.494 -1.977 1.00 80.75 93 GLN A C 1
ATOM 769 O O . GLN A 1 93 ? -13.572 11.850 -2.912 1.00 80.75 93 GLN A O 1
ATOM 774 N N . GLN A 1 94 ? -13.773 13.794 -1.809 1.00 80.88 94 GLN A N 1
ATOM 775 C CA . GLN A 1 94 ? -12.903 14.565 -2.704 1.00 80.88 94 GLN A CA 1
ATOM 776 C C . GLN A 1 94 ? -11.496 13.970 -2.788 1.00 80.88 94 GLN A C 1
ATOM 778 O O . GLN A 1 94 ? -10.926 13.894 -3.872 1.00 80.88 94 GLN A O 1
ATOM 783 N N . LYS A 1 95 ? -10.933 13.506 -1.664 1.00 80.56 95 LYS A N 1
ATOM 784 C CA . LYS A 1 95 ? -9.606 12.882 -1.671 1.00 80.56 95 LYS A CA 1
ATOM 785 C C . LYS A 1 95 ? -9.602 11.533 -2.388 1.00 80.56 95 LYS A C 1
ATOM 787 O O . LYS A 1 95 ? -8.639 11.232 -3.086 1.00 80.56 95 LYS A O 1
ATOM 792 N N . ILE A 1 96 ? -10.662 10.739 -2.244 1.00 78.12 96 ILE A N 1
ATOM 793 C CA . ILE A 1 96 ? -10.833 9.490 -3.000 1.00 78.12 96 ILE A CA 1
ATOM 794 C C . ILE A 1 96 ? -10.915 9.778 -4.501 1.00 78.12 96 ILE A C 1
ATOM 796 O O . ILE A 1 96 ? -10.244 9.113 -5.284 1.00 78.12 96 ILE A O 1
ATOM 800 N N . GLU A 1 97 ? -11.685 10.787 -4.901 1.00 76.56 97 GLU A N 1
ATOM 801 C CA . GLU A 1 97 ? -11.823 11.187 -6.303 1.00 76.56 97 GLU A CA 1
ATOM 802 C C . GLU A 1 97 ? -10.504 11.717 -6.889 1.00 76.56 97 GLU A C 1
ATOM 804 O O . GLU A 1 97 ? -10.139 11.361 -8.009 1.00 76.56 97 GLU A O 1
ATOM 809 N N . GLU A 1 98 ? -9.737 12.494 -6.118 1.00 79.19 98 GLU A N 1
ATOM 810 C CA . GLU A 1 98 ? -8.393 12.951 -6.494 1.00 79.19 98 GLU A CA 1
ATOM 811 C C . GLU A 1 98 ? -7.437 11.769 -6.720 1.00 79.19 98 GLU A C 1
ATOM 813 O O . GLU A 1 98 ? -6.723 11.733 -7.723 1.00 79.19 98 GLU A O 1
ATOM 818 N N . ILE A 1 99 ? -7.447 10.780 -5.816 1.00 76.06 99 ILE A N 1
ATOM 819 C CA . ILE A 1 99 ? -6.634 9.562 -5.946 1.00 76.06 99 ILE A CA 1
ATOM 820 C C . ILE A 1 99 ? -7.051 8.781 -7.194 1.00 76.06 99 ILE A C 1
ATOM 822 O O . ILE A 1 99 ? -6.199 8.476 -8.024 1.00 76.06 99 ILE A O 1
ATOM 826 N N . ALA A 1 100 ? -8.347 8.520 -7.373 1.00 70.12 100 ALA A N 1
ATOM 827 C CA . ALA A 1 100 ? -8.858 7.784 -8.527 1.00 70.12 100 ALA A CA 1
ATOM 828 C C . ALA A 1 100 ? -8.533 8.489 -9.856 1.00 70.12 100 ALA A C 1
ATOM 830 O O . ALA A 1 100 ? -8.155 7.842 -10.831 1.00 70.12 100 ALA A O 1
ATOM 831 N N . THR A 1 101 ? -8.631 9.820 -9.895 1.00 79.06 101 THR A N 1
ATOM 832 C CA . THR A 1 101 ? -8.276 10.619 -11.078 1.00 79.06 101 THR A CA 1
ATOM 833 C C . THR A 1 101 ? -6.783 10.522 -11.381 1.00 79.06 101 THR A C 1
ATOM 835 O O . THR A 1 101 ? -6.403 10.283 -12.525 1.00 79.06 101 THR A O 1
ATOM 838 N N . SER A 1 102 ? -5.937 10.638 -10.355 1.00 77.81 102 SER A N 1
ATOM 839 C CA . SER A 1 102 ? -4.487 10.469 -10.484 1.00 77.81 102 SER A CA 1
ATOM 840 C C . SER A 1 102 ? -4.122 9.080 -11.020 1.00 77.81 102 SER A C 1
ATOM 842 O O . SER A 1 102 ? -3.311 8.960 -11.938 1.00 77.81 102 SER A O 1
ATOM 844 N N . GLU A 1 103 ? -4.762 8.025 -10.510 1.00 76.50 103 GLU A N 1
ATOM 845 C CA . GLU A 1 103 ? -4.532 6.657 -10.984 1.00 76.50 103 GLU A CA 1
ATOM 846 C C . GLU A 1 103 ? -4.960 6.464 -12.446 1.00 76.50 103 GLU A C 1
ATOM 848 O O . GLU A 1 103 ? -4.223 5.876 -13.245 1.00 76.50 103 GLU A O 1
ATOM 853 N N . LEU A 1 104 ? -6.114 7.019 -12.831 1.00 76.00 104 LEU A N 1
ATOM 854 C CA . LEU A 1 104 ? -6.580 7.017 -14.219 1.00 76.00 104 LEU A CA 1
ATOM 855 C C . LEU A 1 104 ? -5.613 7.754 -15.156 1.00 76.00 104 LEU A C 1
ATOM 857 O O . LEU A 1 104 ? -5.386 7.298 -16.279 1.00 76.00 104 LEU A O 1
ATOM 861 N N . ASP A 1 105 ? -5.025 8.865 -14.717 1.00 79.31 105 ASP A N 1
ATOM 862 C CA . ASP A 1 105 ? -4.058 9.624 -15.513 1.00 79.31 105 ASP A CA 1
ATOM 863 C C . ASP A 1 105 ? -2.731 8.875 -15.691 1.00 79.31 105 ASP A C 1
ATOM 865 O O . ASP A 1 105 ? -2.153 8.895 -16.783 1.00 79.31 105 ASP A O 1
ATOM 869 N N . VAL A 1 106 ? -2.265 8.155 -14.666 1.00 80.44 106 VAL A N 1
ATOM 870 C CA . VAL A 1 106 ? -1.082 7.285 -14.778 1.00 80.44 106 VAL A CA 1
ATOM 871 C C . VAL A 1 106 ? -1.341 6.147 -15.764 1.00 80.44 106 VAL A C 1
ATOM 873 O O . VAL A 1 106 ? -0.511 5.906 -16.643 1.00 80.44 106 VAL A O 1
ATOM 876 N N . ALA A 1 107 ? -2.501 5.491 -15.684 1.00 81.75 107 ALA A N 1
ATOM 877 C CA . ALA A 1 107 ? -2.868 4.427 -16.616 1.00 81.75 107 ALA A CA 1
ATOM 878 C C . ALA A 1 107 ? -2.914 4.923 -18.073 1.00 81.75 107 ALA A C 1
ATOM 880 O O . ALA A 1 107 ? -2.379 4.263 -18.963 1.00 81.75 107 ALA A O 1
ATOM 881 N N . LYS A 1 108 ? -3.482 6.112 -18.322 1.00 85.88 108 LYS A N 1
ATOM 882 C CA . LYS A 1 108 ? -3.487 6.729 -19.661 1.00 85.88 108 LYS A CA 1
ATOM 883 C C . LYS A 1 108 ? -2.075 6.993 -20.178 1.00 85.88 108 LYS A C 1
ATOM 885 O O . LYS A 1 108 ? -1.764 6.608 -21.300 1.00 85.88 108 LYS A O 1
ATOM 890 N N . ARG A 1 109 ? -1.203 7.584 -19.355 1.00 84.06 109 ARG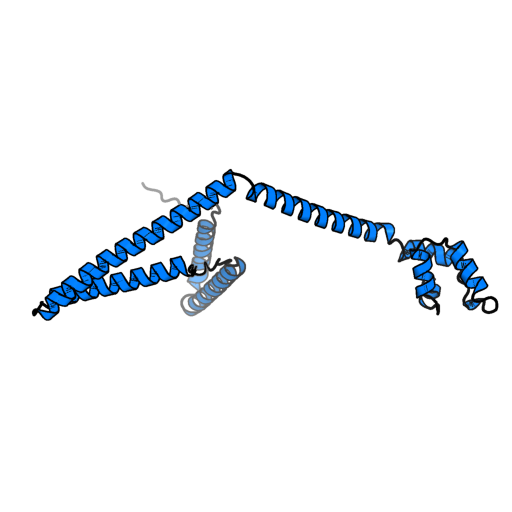 A N 1
ATOM 891 C CA . ARG A 1 109 ? 0.196 7.844 -19.735 1.00 84.06 109 ARG A CA 1
ATOM 892 C C . ARG A 1 109 ? 0.967 6.562 -20.045 1.00 84.06 109 ARG A C 1
ATOM 894 O O . ARG A 1 109 ? 1.771 6.553 -20.971 1.00 84.06 109 ARG A O 1
ATOM 901 N N . LEU A 1 110 ? 0.727 5.481 -19.300 1.00 85.81 110 LEU A N 1
ATOM 902 C CA . LEU A 1 110 ? 1.343 4.180 -19.578 1.00 85.81 110 LEU A CA 1
ATOM 903 C C . LEU A 1 110 ? 0.907 3.623 -20.940 1.00 85.81 110 LEU A C 1
ATOM 905 O O . LEU A 1 110 ? 1.753 3.140 -21.687 1.00 85.81 110 LEU A O 1
ATOM 909 N N . LEU A 1 111 ? -0.376 3.745 -21.294 1.00 87.69 111 LEU A N 1
ATOM 910 C CA . LEU A 1 111 ? -0.883 3.329 -22.607 1.00 87.69 111 LEU A CA 1
ATOM 911 C C . LEU A 1 111 ? -0.314 4.179 -23.754 1.00 87.69 111 LEU A C 1
ATOM 913 O O . LEU A 1 111 ? 0.002 3.653 -24.820 1.00 87.69 111 LEU A O 1
ATOM 917 N N . GLU A 1 112 ? -0.150 5.487 -23.547 1.00 89.62 112 GLU A N 1
ATOM 918 C CA . GLU A 1 112 ? 0.505 6.368 -24.523 1.00 89.62 112 GLU A CA 1
ATOM 919 C C . GLU A 1 112 ? 1.973 5.973 -24.746 1.00 89.62 112 GLU A C 1
ATOM 921 O O . GLU A 1 112 ? 2.433 5.910 -25.888 1.00 89.62 112 GLU A O 1
ATOM 926 N N . LEU A 1 113 ? 2.702 5.661 -23.668 1.00 90.62 113 LEU A N 1
ATOM 927 C CA . LEU A 1 113 ? 4.083 5.180 -23.746 1.00 90.62 113 LEU A CA 1
ATOM 928 C C . LEU A 1 113 ? 4.183 3.826 -24.457 1.00 90.62 113 LEU A C 1
ATOM 930 O O . LEU A 1 113 ? 5.060 3.663 -25.305 1.00 90.62 113 LEU A O 1
ATOM 934 N N . ASP A 1 114 ? 3.284 2.888 -24.159 1.00 92.31 114 ASP A N 1
ATOM 935 C CA . ASP A 1 114 ? 3.213 1.588 -24.833 1.00 92.31 114 ASP A CA 1
ATOM 936 C C . ASP A 1 114 ? 3.020 1.758 -26.346 1.00 92.31 114 ASP A C 1
ATOM 938 O O . ASP A 1 114 ? 3.791 1.219 -27.140 1.00 92.31 114 ASP A O 1
ATOM 942 N N . SER A 1 115 ? 2.068 2.601 -26.755 1.00 93.62 115 SER A N 1
ATOM 943 C CA . SER A 1 115 ? 1.815 2.912 -28.167 1.00 93.62 115 SER A CA 1
ATOM 944 C C . SER A 1 115 ? 3.047 3.498 -28.873 1.00 93.62 115 SER A C 1
ATOM 946 O O . SER A 1 115 ? 3.406 3.080 -29.982 1.00 93.62 115 SER A O 1
ATOM 948 N N . LEU A 1 116 ? 3.753 4.427 -28.219 1.00 94.81 116 LEU A N 1
ATOM 949 C CA . LEU A 1 116 ? 4.973 5.031 -28.760 1.00 94.81 116 LEU A CA 1
ATOM 950 C C . LEU A 1 116 ? 6.112 4.016 -28.903 1.00 94.81 116 LEU A C 1
ATOM 952 O O . LEU A 1 116 ? 6.793 4.012 -29.932 1.00 94.81 116 LEU A O 1
ATOM 956 N N . ILE A 1 117 ? 6.330 3.162 -27.900 1.00 95.44 117 ILE A N 1
ATOM 957 C CA . ILE A 1 117 ? 7.380 2.138 -27.944 1.00 95.44 117 ILE A CA 1
ATOM 958 C C . ILE A 1 117 ? 7.040 1.090 -29.009 1.00 95.44 117 ILE A C 1
ATOM 960 O O . ILE A 1 117 ? 7.908 0.772 -29.819 1.00 95.44 117 ILE A O 1
ATOM 964 N N . ASN A 1 118 ? 5.788 0.627 -29.084 1.00 95.50 118 ASN A N 1
ATOM 965 C CA . ASN A 1 118 ? 5.324 -0.301 -30.120 1.00 95.50 118 ASN A CA 1
ATOM 966 C C . ASN A 1 118 ? 5.563 0.250 -31.528 1.00 95.50 118 ASN A C 1
ATOM 968 O O . ASN A 1 118 ? 6.141 -0.438 -32.366 1.00 95.50 118 ASN A O 1
ATOM 972 N N . SER A 1 119 ? 5.226 1.520 -31.761 1.00 97.00 119 SER A N 1
ATOM 973 C CA . SER A 1 119 ? 5.466 2.177 -33.052 1.00 97.00 119 SER A CA 1
ATOM 974 C C . SER A 1 119 ? 6.956 2.202 -33.428 1.00 97.00 119 SER A C 1
ATOM 976 O O . SER A 1 119 ? 7.318 2.063 -34.597 1.00 97.00 119 SER A O 1
ATOM 978 N N . ARG A 1 120 ? 7.856 2.374 -32.447 1.00 96.50 120 ARG A N 1
ATOM 979 C CA . ARG A 1 120 ? 9.311 2.340 -32.683 1.00 96.50 120 ARG A CA 1
ATOM 980 C C . ARG A 1 120 ? 9.826 0.925 -32.917 1.00 96.50 120 ARG A C 1
ATOM 982 O O . ARG A 1 120 ? 10.645 0.742 -33.813 1.00 96.50 120 ARG A O 1
ATOM 989 N N . ILE A 1 121 ? 9.334 -0.055 -32.162 1.00 97.19 121 ILE A N 1
ATOM 990 C CA . ILE A 1 121 ? 9.642 -1.475 -32.370 1.00 97.19 121 ILE A CA 1
ATOM 991 C C . ILE A 1 121 ? 9.259 -1.881 -33.794 1.00 97.19 121 ILE A C 1
ATOM 993 O O . ILE A 1 121 ? 10.093 -2.434 -34.505 1.00 97.19 121 ILE A O 1
ATOM 997 N N . GLU A 1 122 ? 8.043 -1.556 -34.233 1.00 97.38 122 GLU A N 1
ATOM 998 C CA . GLU A 1 122 ? 7.555 -1.872 -35.578 1.00 97.38 122 GLU A CA 1
ATOM 999 C C . GLU A 1 122 ? 8.416 -1.218 -36.667 1.00 97.38 122 GLU A C 1
ATOM 1001 O O . GLU A 1 122 ? 8.836 -1.883 -37.613 1.00 97.38 122 GLU A O 1
ATOM 1006 N N . TYR A 1 123 ? 8.755 0.065 -36.502 1.00 97.25 123 TYR A N 1
ATOM 1007 C CA . TYR A 1 123 ? 9.647 0.771 -37.422 1.00 97.25 123 TYR A CA 1
ATOM 1008 C C . TYR A 1 123 ? 10.998 0.057 -37.585 1.00 97.25 123 TYR A C 1
ATOM 1010 O O . TYR A 1 123 ? 11.426 -0.212 -38.708 1.00 97.25 123 TYR A O 1
ATOM 1018 N N . TYR A 1 124 ? 11.669 -0.268 -36.476 1.00 96.75 124 TYR A N 1
ATOM 1019 C CA . TYR A 1 124 ? 12.979 -0.918 -36.530 1.00 96.75 124 TYR A CA 1
ATOM 1020 C C . TYR A 1 124 ? 12.891 -2.375 -36.994 1.00 96.75 124 TYR A C 1
ATOM 1022 O O . TYR A 1 124 ? 13.798 -2.840 -37.677 1.00 96.75 124 TYR A O 1
ATOM 1030 N N . TYR A 1 125 ? 11.795 -3.074 -36.699 1.00 97.44 125 TYR A N 1
ATOM 1031 C CA . TYR A 1 125 ? 11.538 -4.407 -37.236 1.00 97.44 125 TYR A CA 1
ATOM 1032 C C . TYR A 1 125 ? 11.482 -4.390 -38.767 1.00 97.44 125 TYR A C 1
ATOM 1034 O O . TYR A 1 125 ? 12.190 -5.161 -39.415 1.00 97.44 125 TYR A O 1
ATOM 1042 N N . ASN A 1 126 ? 10.700 -3.476 -39.348 1.00 97.69 126 ASN A N 1
ATOM 1043 C CA . ASN A 1 126 ? 10.589 -3.337 -40.801 1.00 97.69 126 ASN A CA 1
ATOM 1044 C C . ASN A 1 126 ? 11.936 -2.953 -41.429 1.00 97.69 126 ASN A C 1
ATOM 1046 O O . ASN A 1 126 ? 12.354 -3.555 -42.414 1.00 97.69 126 ASN A O 1
ATOM 1050 N N . LEU A 1 127 ? 12.669 -2.030 -40.802 1.00 96.06 127 LEU A N 1
ATOM 1051 C CA . LEU A 1 127 ? 13.998 -1.622 -41.260 1.00 96.06 127 LEU A CA 1
ATOM 1052 C C . LEU A 1 127 ? 15.002 -2.789 -41.269 1.00 96.06 127 LEU A C 1
ATOM 1054 O O . LEU A 1 127 ? 15.834 -2.889 -42.168 1.00 96.06 127 LEU A O 1
ATOM 1058 N N . LEU A 1 128 ? 14.922 -3.695 -40.292 1.00 97.00 128 LEU A N 1
ATOM 1059 C CA . LEU A 1 128 ? 15.748 -4.904 -40.253 1.00 97.00 128 LEU A CA 1
ATOM 1060 C C . LEU A 1 128 ? 15.354 -5.914 -41.339 1.00 97.00 128 LEU A C 1
ATOM 1062 O O . LEU A 1 128 ? 16.242 -6.512 -41.944 1.00 97.00 128 LEU A O 1
ATOM 1066 N N . GLN A 1 129 ? 14.058 -6.064 -41.638 1.00 96.88 129 GLN A N 1
ATOM 1067 C CA . GLN A 1 129 ? 13.585 -6.897 -42.757 1.00 96.88 129 GLN A CA 1
ATOM 1068 C C . GLN A 1 129 ? 14.091 -6.389 -44.116 1.00 96.88 129 GLN A C 1
ATOM 1070 O O . GLN A 1 129 ? 14.365 -7.184 -45.012 1.00 96.88 129 GLN A O 1
ATOM 1075 N N . GLU A 1 130 ? 14.275 -5.077 -44.254 1.00 97.62 130 GLU A N 1
ATOM 1076 C CA . GLU A 1 130 ? 14.812 -4.428 -45.457 1.00 97.62 130 GLU A CA 1
ATOM 1077 C C . GLU A 1 130 ? 16.352 -4.471 -45.556 1.00 97.62 130 GLU A C 1
ATOM 1079 O O . GLU A 1 130 ? 16.933 -3.901 -46.480 1.00 97.62 130 GLU A O 1
ATOM 1084 N N . GLY A 1 131 ? 17.033 -5.173 -44.641 1.00 96.69 131 GLY A N 1
ATOM 1085 C CA . GLY A 1 131 ? 18.495 -5.302 -44.633 1.00 96.69 131 GLY A CA 1
ATOM 1086 C C . GLY A 1 131 ? 19.213 -4.291 -43.737 1.00 96.69 131 GLY A C 1
ATOM 1087 O O . GLY A 1 131 ? 20.334 -3.881 -44.047 1.00 96.69 131 GLY A O 1
ATOM 1088 N N . GLY A 1 132 ? 18.579 -3.880 -42.635 1.00 95.19 132 GLY A N 1
ATOM 1089 C CA . GLY A 1 132 ? 19.167 -3.004 -41.620 1.00 95.19 132 GLY A CA 1
ATOM 1090 C C . GLY A 1 132 ? 20.510 -3.508 -41.071 1.00 95.19 132 GLY A C 1
ATOM 1091 O O . GLY A 1 132 ? 20.843 -4.693 -41.130 1.00 95.19 132 GLY A O 1
ATOM 1092 N N . SER A 1 133 ? 21.317 -2.595 -40.534 1.00 97.00 133 SER A N 1
ATOM 1093 C CA . SER A 1 133 ? 22.648 -2.914 -40.020 1.00 97.00 133 SER A CA 1
ATOM 1094 C C . SER A 1 133 ? 22.616 -3.390 -38.563 1.00 97.00 133 SER A C 1
ATOM 1096 O O . SER A 1 133 ? 21.629 -3.260 -37.839 1.00 97.00 133 SER A O 1
ATOM 1098 N N . LEU A 1 134 ? 23.772 -3.859 -38.086 1.00 95.31 134 LEU A N 1
ATOM 1099 C CA . LEU A 1 134 ? 24.026 -4.180 -36.675 1.00 95.31 134 LEU A CA 1
ATOM 1100 C C . LEU A 1 134 ? 23.708 -3.027 -35.710 1.00 95.31 134 LEU A C 1
ATOM 1102 O O . LEU A 1 134 ? 23.475 -3.262 -34.525 1.00 95.31 134 LEU A O 1
ATOM 1106 N N . ARG A 1 135 ? 23.750 -1.773 -36.176 1.00 97.00 135 ARG A N 1
ATOM 1107 C CA . ARG A 1 135 ? 23.380 -0.625 -35.347 1.00 97.00 135 ARG A CA 1
ATOM 1108 C C . ARG A 1 135 ? 21.873 -0.586 -35.111 1.00 97.00 135 ARG A C 1
ATOM 1110 O O . ARG A 1 135 ? 21.460 -0.389 -33.973 1.00 97.00 135 ARG A O 1
ATOM 1117 N N . GLU A 1 136 ? 21.073 -0.765 -36.158 1.00 95.50 136 GLU A N 1
ATOM 1118 C CA . GLU A 1 136 ? 19.613 -0.788 -36.052 1.00 95.50 136 GLU A CA 1
ATOM 1119 C C . GLU A 1 136 ? 19.138 -1.977 -35.210 1.00 95.50 136 GLU A C 1
ATOM 1121 O O . GLU A 1 136 ? 18.225 -1.811 -34.408 1.00 95.50 136 GLU A O 1
ATOM 1126 N N . ASP A 1 137 ? 19.812 -3.127 -35.307 1.00 96.00 137 ASP A N 1
ATOM 1127 C CA . ASP A 1 137 ? 19.507 -4.316 -34.498 1.00 96.00 137 ASP A CA 1
ATOM 1128 C C . ASP A 1 137 ? 19.702 -4.057 -32.995 1.00 96.00 137 ASP A C 1
ATOM 1130 O O . ASP A 1 137 ? 18.840 -4.367 -32.172 1.00 96.00 137 ASP A O 1
ATOM 1134 N N . LYS A 1 138 ? 20.789 -3.370 -32.619 1.00 97.31 138 LYS A N 1
ATOM 1135 C CA . LYS A 1 138 ? 21.003 -2.951 -31.224 1.00 97.31 138 LYS A CA 1
ATOM 1136 C C . LYS A 1 138 ? 19.903 -2.016 -30.725 1.00 97.31 138 LYS A C 1
ATOM 1138 O O . LYS A 1 138 ? 19.405 -2.211 -29.620 1.00 97.31 138 LYS A O 1
ATOM 1143 N N . ILE A 1 139 ? 19.512 -1.033 -31.537 1.00 95.25 139 ILE A N 1
ATOM 1144 C CA . ILE A 1 139 ? 18.458 -0.075 -31.173 1.00 95.25 139 ILE A CA 1
ATOM 1145 C C . ILE A 1 139 ? 17.103 -0.788 -31.041 1.00 95.25 139 ILE A C 1
ATOM 1147 O O . ILE A 1 139 ? 16.343 -0.515 -30.114 1.00 95.25 139 ILE A O 1
ATOM 1151 N N . PHE A 1 140 ? 16.809 -1.743 -31.924 1.00 96.69 140 PHE A N 1
ATOM 1152 C CA . PHE A 1 140 ? 15.618 -2.582 -31.827 1.00 96.69 140 PHE A CA 1
ATOM 1153 C C . PHE A 1 140 ? 15.568 -3.344 -30.494 1.00 96.69 140 PHE A C 1
ATOM 1155 O O . PHE A 1 140 ? 14.567 -3.279 -29.777 1.00 96.69 140 PHE A O 1
ATOM 1162 N N . ILE A 1 141 ? 16.669 -4.002 -30.116 1.00 96.38 141 ILE A N 1
ATOM 1163 C CA . ILE A 1 141 ? 16.784 -4.728 -28.842 1.00 96.38 141 ILE A CA 1
ATOM 1164 C C . ILE A 1 141 ? 16.612 -3.786 -27.641 1.00 96.38 141 ILE A C 1
ATOM 1166 O O . ILE A 1 141 ? 15.974 -4.162 -26.655 1.00 96.38 141 ILE A O 1
ATOM 1170 N N . GLU A 1 142 ? 17.143 -2.562 -27.701 1.00 96.62 142 GLU A N 1
ATOM 1171 C CA . GLU A 1 142 ? 16.934 -1.552 -26.657 1.00 96.62 142 GLU A CA 1
ATOM 1172 C C . GLU A 1 142 ? 15.444 -1.242 -26.465 1.00 96.62 142 GLU A C 1
ATOM 1174 O O . GLU A 1 142 ? 14.964 -1.320 -25.334 1.00 96.62 142 GLU A O 1
ATOM 1179 N N . TYR A 1 143 ? 14.687 -1.003 -27.541 1.00 96.88 143 TYR A N 1
ATOM 1180 C CA . TYR A 1 143 ? 13.244 -0.750 -27.443 1.00 96.88 143 TYR A CA 1
ATOM 1181 C C . TYR A 1 143 ? 12.448 -1.956 -26.934 1.00 96.88 143 TYR A C 1
ATOM 1183 O O . TYR A 1 143 ? 11.526 -1.777 -26.138 1.00 96.88 143 TYR A O 1
ATOM 1191 N N . ILE A 1 144 ? 12.819 -3.181 -27.318 1.00 95.88 144 ILE A N 1
ATOM 1192 C CA . ILE A 1 144 ? 12.217 -4.407 -26.766 1.00 95.88 144 ILE A CA 1
ATOM 1193 C C . ILE A 1 144 ? 12.459 -4.497 -25.253 1.00 95.88 144 ILE A C 1
ATOM 1195 O O . ILE A 1 144 ? 11.551 -4.830 -24.489 1.00 95.88 144 ILE A O 1
ATOM 1199 N N . ASN A 1 145 ? 13.667 -4.163 -24.793 1.00 95.12 145 ASN A N 1
ATOM 1200 C CA . ASN A 1 145 ? 13.976 -4.130 -23.366 1.00 95.12 145 ASN A CA 1
ATOM 1201 C C . ASN A 1 145 ? 13.219 -3.011 -22.641 1.00 95.12 145 ASN A C 1
ATOM 1203 O O . ASN A 1 145 ? 12.709 -3.245 -21.547 1.00 95.12 145 ASN A O 1
ATOM 1207 N N . THR A 1 146 ? 13.087 -1.826 -23.244 1.00 94.00 146 THR A N 1
ATOM 1208 C CA . THR A 1 146 ? 12.254 -0.744 -22.698 1.00 94.00 146 THR A CA 1
ATOM 1209 C C . THR A 1 146 ? 10.797 -1.183 -22.572 1.00 94.00 146 THR A C 1
ATOM 1211 O O . THR A 1 146 ? 10.193 -0.961 -21.524 1.00 94.00 146 THR A O 1
ATOM 1214 N N . MET A 1 147 ? 10.255 -1.870 -23.582 1.00 93.75 147 MET A N 1
ATOM 1215 C CA . MET A 1 147 ? 8.897 -2.415 -23.542 1.00 93.75 147 MET A CA 1
ATOM 1216 C C . MET A 1 147 ? 8.727 -3.423 -22.405 1.00 93.75 147 MET A C 1
ATOM 1218 O O . MET A 1 147 ? 7.791 -3.333 -21.614 1.00 93.75 147 MET A O 1
ATOM 1222 N N . LYS A 1 148 ? 9.672 -4.357 -22.262 1.00 93.75 148 LYS A N 1
ATOM 1223 C CA . LYS A 1 148 ? 9.666 -5.332 -21.167 1.00 93.75 148 LYS A CA 1
ATOM 1224 C C . LYS A 1 148 ? 9.655 -4.652 -19.794 1.00 93.75 148 LYS A C 1
ATOM 1226 O O . LYS A 1 148 ? 8.906 -5.086 -18.922 1.00 93.75 148 LYS A O 1
ATOM 1231 N N . THR A 1 149 ? 10.464 -3.611 -19.599 1.00 92.56 149 THR A N 1
ATOM 1232 C CA . THR A 1 149 ? 10.488 -2.837 -18.349 1.00 92.56 149 THR A CA 1
ATOM 1233 C C . THR A 1 149 ? 9.152 -2.135 -18.109 1.00 92.56 149 THR A C 1
ATOM 1235 O O . THR A 1 149 ? 8.591 -2.273 -17.027 1.00 92.56 149 THR A O 1
ATOM 1238 N N . LEU A 1 150 ? 8.584 -1.479 -19.129 1.00 89.88 150 LEU A N 1
ATOM 1239 C CA . LEU A 1 150 ? 7.274 -0.830 -19.027 1.00 89.88 150 LEU A CA 1
ATOM 1240 C C . LEU A 1 150 ? 6.177 -1.828 -18.625 1.00 89.88 150 LEU A C 1
ATOM 1242 O O . LEU A 1 150 ? 5.381 -1.542 -17.735 1.00 89.88 150 LEU A O 1
ATOM 1246 N N . MET A 1 151 ? 6.168 -3.027 -19.215 1.00 88.81 151 MET A N 1
ATOM 1247 C CA . MET A 1 151 ? 5.227 -4.090 -18.843 1.00 88.81 151 MET A CA 1
ATOM 1248 C C . MET A 1 151 ? 5.419 -4.571 -17.397 1.00 88.81 151 MET A C 1
ATOM 1250 O O . MET A 1 151 ? 4.442 -4.895 -16.722 1.00 88.81 151 MET A O 1
ATOM 1254 N N . GLN A 1 152 ? 6.659 -4.629 -16.899 1.00 87.94 152 GLN A N 1
ATOM 1255 C CA . GLN A 1 152 ? 6.940 -4.984 -15.504 1.00 87.94 152 GLN A CA 1
ATOM 1256 C C . GLN A 1 152 ? 6.447 -3.908 -14.534 1.00 87.94 152 GLN A C 1
ATOM 1258 O O . GLN A 1 152 ? 5.825 -4.245 -13.527 1.00 87.94 152 GLN A O 1
ATOM 1263 N N . ASP A 1 153 ? 6.680 -2.635 -14.845 1.00 82.75 153 ASP A N 1
ATOM 1264 C CA . ASP A 1 153 ? 6.198 -1.512 -14.039 1.00 82.75 153 ASP A CA 1
ATOM 1265 C C . ASP A 1 153 ? 4.669 -1.440 -14.056 1.00 82.75 153 ASP A C 1
ATOM 1267 O O . ASP A 1 153 ? 4.039 -1.259 -13.013 1.00 82.75 153 ASP A O 1
ATOM 1271 N N . TRP A 1 154 ? 4.054 -1.690 -15.214 1.00 84.31 154 TRP A N 1
ATOM 1272 C CA . TRP A 1 154 ? 2.604 -1.760 -15.346 1.00 84.31 154 TRP A CA 1
ATOM 1273 C C . TRP A 1 154 ? 2.007 -2.895 -14.511 1.00 84.31 154 TRP A C 1
ATOM 1275 O O . TRP A 1 154 ? 1.024 -2.689 -13.797 1.00 84.31 154 TRP A O 1
ATOM 1285 N N . LYS A 1 155 ? 2.644 -4.072 -14.523 1.00 82.38 155 LYS A N 1
ATOM 1286 C CA . LYS A 1 155 ? 2.267 -5.204 -13.673 1.00 82.38 155 LYS A CA 1
ATOM 1287 C C . LYS A 1 155 ? 2.354 -4.851 -12.186 1.00 82.38 155 LYS A C 1
ATOM 1289 O O . LYS A 1 155 ? 1.411 -5.123 -11.449 1.00 82.38 155 LYS A O 1
ATOM 1294 N N . LYS A 1 156 ? 3.446 -4.215 -11.746 1.00 81.31 156 LYS A N 1
ATOM 1295 C CA . LYS A 1 156 ? 3.602 -3.747 -10.355 1.00 81.31 156 LYS A CA 1
ATOM 1296 C C . LYS A 1 156 ? 2.504 -2.760 -9.957 1.00 81.31 156 LYS A C 1
ATOM 1298 O O . LYS A 1 156 ? 1.979 -2.849 -8.850 1.00 81.31 156 LYS A O 1
ATOM 1303 N N . TYR A 1 157 ? 2.155 -1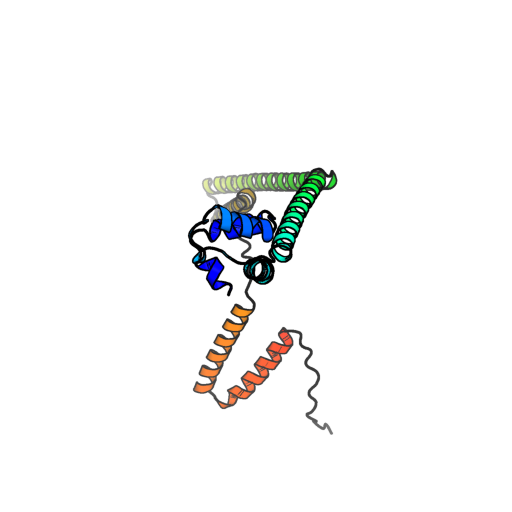.849 -10.865 1.00 76.38 157 TYR A N 1
ATOM 1304 C CA . TYR A 1 157 ? 1.152 -0.816 -10.638 1.00 76.38 157 TYR A CA 1
ATOM 1305 C C . TYR A 1 157 ? -0.279 -1.375 -10.569 1.00 76.38 157 TYR A C 1
ATOM 1307 O O . TYR A 1 157 ? -0.992 -1.087 -9.614 1.00 76.38 157 TYR A O 1
ATOM 1315 N N . ILE A 1 158 ? -0.693 -2.207 -11.536 1.00 71.81 158 ILE A N 1
ATOM 1316 C CA . ILE A 1 158 ? -2.056 -2.770 -11.596 1.00 71.81 158 ILE A CA 1
ATOM 1317 C C . ILE A 1 158 ? -2.283 -3.862 -10.559 1.00 71.81 158 ILE A C 1
ATOM 1319 O O . ILE A 1 158 ? -3.322 -3.883 -9.904 1.00 71.81 158 ILE A O 1
ATOM 1323 N N . GLU A 1 159 ? -1.355 -4.809 -10.425 1.00 72.00 159 GLU A N 1
ATOM 1324 C CA . GLU A 1 159 ? -1.596 -5.979 -9.576 1.00 72.00 159 GLU A CA 1
ATOM 1325 C C . GLU A 1 159 ? -1.434 -5.653 -8.087 1.00 72.00 159 GLU A C 1
ATOM 1327 O O . GLU A 1 159 ? -1.580 -6.539 -7.245 1.00 72.00 159 GLU A O 1
ATOM 1332 N N . GLY A 1 160 ? -1.088 -4.406 -7.739 1.00 62.03 160 GLY A N 1
ATOM 1333 C CA . GLY A 1 160 ? -0.757 -4.055 -6.364 1.00 62.03 160 GLY A CA 1
ATOM 1334 C C . GLY A 1 160 ? 0.377 -4.925 -5.824 1.00 62.03 160 GLY A C 1
ATOM 1335 O O . GLY A 1 160 ? 0.538 -5.038 -4.606 1.00 62.03 160 GLY A O 1
ATOM 1336 N N . VAL A 1 161 ? 1.201 -5.503 -6.714 1.00 50.09 161 VAL A N 1
ATOM 1337 C CA . VAL A 1 161 ? 2.537 -6.001 -6.384 1.00 50.09 161 VAL A CA 1
ATOM 1338 C C . VAL A 1 161 ? 3.395 -4.757 -6.187 1.00 50.09 161 VAL A C 1
ATOM 1340 O O . VAL A 1 161 ? 4.388 -4.521 -6.871 1.00 50.09 161 VAL A O 1
ATOM 1343 N N . ALA A 1 162 ? 2.993 -3.939 -5.211 1.00 46.03 162 ALA A N 1
ATOM 1344 C CA . ALA A 1 162 ? 3.941 -3.229 -4.405 1.00 46.03 162 ALA A CA 1
ATOM 1345 C C . ALA A 1 162 ? 5.005 -4.273 -4.097 1.00 46.03 162 ALA A C 1
ATOM 1347 O O . ALA A 1 162 ? 4.681 -5.351 -3.575 1.00 46.03 162 ALA A O 1
ATOM 1348 N N . ASP A 1 163 ? 6.255 -3.978 -4.466 1.00 47.03 163 ASP A N 1
ATOM 1349 C CA . ASP A 1 163 ? 7.390 -4.545 -3.755 1.00 47.03 163 ASP A CA 1
ATOM 1350 C C . ASP A 1 163 ? 6.917 -4.616 -2.319 1.00 47.03 163 ASP A C 1
ATOM 1352 O O . ASP A 1 163 ? 6.516 -3.571 -1.792 1.00 47.03 163 ASP A O 1
ATOM 1356 N N . LYS A 1 164 ? 6.776 -5.833 -1.759 1.00 47.47 164 LYS A N 1
ATOM 1357 C CA . LYS A 1 164 ? 6.453 -5.973 -0.345 1.00 47.47 164 LYS A CA 1
ATOM 1358 C C . LYS A 1 164 ? 7.404 -4.983 0.280 1.00 47.47 164 LYS A C 1
ATOM 1360 O O . LYS A 1 164 ? 8.614 -5.203 0.202 1.00 47.47 164 LYS A O 1
ATOM 1365 N N . LYS A 1 165 ? 6.890 -3.853 0.776 1.00 42.75 165 LYS A N 1
ATOM 1366 C CA . LYS A 1 165 ? 7.664 -3.005 1.649 1.00 42.75 165 LYS A CA 1
ATOM 1367 C C . LYS A 1 165 ? 7.856 -3.981 2.771 1.00 42.75 165 LYS A C 1
ATOM 1369 O O . LYS A 1 165 ? 6.931 -4.249 3.534 1.00 42.75 165 LYS A O 1
ATOM 1374 N N . ILE A 1 166 ? 8.991 -4.670 2.747 1.00 41.25 166 ILE A N 1
ATOM 1375 C CA . ILE A 1 166 ? 9.449 -5.375 3.900 1.00 41.25 166 ILE A CA 1
ATOM 1376 C C . ILE A 1 166 ? 9.689 -4.177 4.791 1.00 41.25 166 ILE A C 1
ATOM 1378 O O . ILE A 1 166 ? 10.710 -3.504 4.677 1.00 41.25 166 ILE A O 1
ATOM 1382 N N . GLU A 1 167 ? 8.662 -3.813 5.558 1.00 36.25 167 GLU A N 1
ATOM 1383 C CA . GLU A 1 167 ? 8.833 -3.105 6.797 1.00 36.25 167 GLU A CA 1
ATOM 1384 C C . GLU A 1 167 ? 9.787 -4.013 7.541 1.00 36.25 167 GLU A C 1
ATOM 1386 O O . GLU A 1 167 ? 9.435 -5.010 8.167 1.00 36.25 167 GLU A O 1
ATOM 1391 N N . HIS A 1 168 ? 11.058 -3.735 7.309 1.00 44.56 168 HIS A N 1
ATOM 1392 C CA . HIS A 1 168 ? 12.157 -4.139 8.118 1.00 44.56 168 HIS A CA 1
ATOM 1393 C C . HIS A 1 168 ? 11.874 -3.419 9.436 1.00 44.56 168 HIS A C 1
ATOM 1395 O O . HIS A 1 168 ? 12.494 -2.413 9.761 1.00 44.56 168 HIS A O 1
ATOM 1401 N N . ASN A 1 169 ? 10.916 -3.956 10.205 1.00 44.72 169 ASN A N 1
ATOM 1402 C CA . ASN A 1 169 ? 10.949 -3.960 11.656 1.00 44.72 169 ASN A CA 1
ATOM 1403 C C . ASN A 1 169 ? 12.209 -4.748 12.010 1.00 44.72 169 ASN A C 1
ATOM 1405 O O . ASN A 1 169 ? 12.169 -5.889 12.469 1.00 44.72 169 ASN A O 1
ATOM 1409 N N . ILE A 1 170 ? 13.355 -4.157 11.675 1.00 52.47 170 ILE A N 1
ATOM 1410 C CA . ILE A 1 170 ? 14.650 -4.578 12.129 1.00 52.47 170 ILE A CA 1
ATOM 1411 C C . ILE A 1 170 ? 14.544 -4.368 13.620 1.00 52.47 170 ILE A C 1
ATOM 1413 O O . ILE A 1 170 ? 14.587 -3.246 14.126 1.00 52.47 170 ILE A O 1
ATOM 1417 N N . ASN A 1 171 ? 14.291 -5.467 14.315 1.00 57.66 171 ASN A N 1
ATOM 1418 C CA . ASN A 1 171 ? 14.348 -5.466 15.749 1.00 57.66 171 ASN A CA 1
ATOM 1419 C C . ASN A 1 171 ? 15.767 -5.019 16.097 1.00 57.66 171 ASN A C 1
ATOM 1421 O O . ASN A 1 171 ? 16.733 -5.688 15.731 1.00 57.66 171 ASN A O 1
ATOM 1425 N N . ILE A 1 172 ? 15.893 -3.863 16.747 1.00 60.34 172 ILE A N 1
ATOM 1426 C CA . ILE A 1 172 ? 17.179 -3.288 17.157 1.00 60.34 172 ILE A CA 1
ATOM 1427 C C . ILE A 1 172 ? 17.996 -4.327 17.945 1.00 60.34 172 ILE A C 1
ATOM 1429 O O . ILE A 1 172 ? 19.222 -4.335 17.869 1.00 60.34 172 ILE A O 1
ATOM 1433 N N . SER A 1 173 ? 17.333 -5.282 18.611 1.00 60.91 173 SER A N 1
ATOM 1434 C CA . SER A 1 173 ? 18.001 -6.415 19.254 1.00 60.91 173 SER A CA 1
ATOM 1435 C C . SER A 1 173 ? 18.771 -7.318 18.282 1.00 60.91 173 SER A C 1
ATOM 1437 O O . SER A 1 173 ? 19.871 -7.741 18.615 1.00 60.91 173 SER A O 1
ATOM 1439 N N . VAL A 1 174 ? 18.250 -7.579 17.078 1.00 71.31 174 VAL A N 1
ATOM 1440 C CA . VAL A 1 174 ? 18.891 -8.439 16.067 1.00 71.31 174 VAL A CA 1
ATOM 1441 C C . VAL A 1 174 ? 20.113 -7.750 15.465 1.00 71.31 174 VAL A C 1
ATOM 1443 O O . VAL A 1 174 ? 21.129 -8.401 15.248 1.00 71.31 174 VAL A O 1
ATOM 1446 N N . VAL A 1 175 ? 20.059 -6.432 15.252 1.00 72.94 175 VAL A N 1
ATOM 1447 C CA . VAL A 1 175 ? 21.229 -5.662 14.786 1.00 72.94 175 VAL A CA 1
ATOM 1448 C C . VAL A 1 175 ? 22.306 -5.607 15.854 1.00 72.94 175 VAL A C 1
ATOM 1450 O O . VAL A 1 175 ? 23.475 -5.814 15.545 1.00 72.94 175 VAL A O 1
ATOM 1453 N N . ASN A 1 176 ? 21.923 -5.381 17.111 1.00 73.25 176 ASN A N 1
ATOM 1454 C CA . ASN A 1 176 ? 22.870 -5.378 18.222 1.00 73.25 176 ASN A CA 1
ATOM 1455 C C . ASN A 1 176 ? 23.525 -6.752 18.406 1.00 73.25 176 ASN A C 1
ATOM 1457 O O . ASN A 1 176 ? 24.725 -6.830 18.658 1.00 73.25 176 ASN A O 1
ATOM 1461 N N . GLU A 1 177 ? 22.762 -7.829 18.218 1.00 75.75 177 GLU A N 1
ATOM 1462 C CA . GLU A 1 177 ? 23.285 -9.192 18.261 1.00 75.75 177 GLU A CA 1
ATOM 1463 C C . GLU A 1 177 ? 24.268 -9.459 17.113 1.00 75.75 177 GLU A C 1
ATOM 1465 O O . GLU A 1 177 ? 25.375 -9.938 17.347 1.00 75.75 177 GLU A O 1
ATOM 1470 N N . GLN A 1 178 ? 23.928 -9.075 15.879 1.00 77.25 178 GLN A N 1
ATOM 1471 C CA . GLN A 1 178 ? 24.833 -9.210 14.731 1.00 77.25 178 GLN A CA 1
ATOM 1472 C C . GLN A 1 178 ? 26.107 -8.367 14.885 1.00 77.25 178 GLN A C 1
ATOM 1474 O O . GLN A 1 178 ? 27.198 -8.830 14.550 1.00 77.25 178 GLN A O 1
ATOM 1479 N N . ALA A 1 179 ? 25.994 -7.153 15.430 1.00 79.00 179 ALA A N 1
ATOM 1480 C CA . ALA A 1 179 ? 27.139 -6.299 15.728 1.00 79.00 179 ALA A CA 1
ATOM 1481 C C . ALA A 1 179 ? 28.050 -6.917 16.800 1.00 79.00 179 ALA A C 1
ATOM 1483 O O . ALA A 1 179 ? 29.274 -6.829 16.688 1.00 79.00 179 ALA A O 1
ATOM 1484 N N . ARG A 1 180 ? 27.471 -7.586 17.808 1.00 83.94 180 ARG A N 1
ATOM 1485 C CA . ARG A 1 180 ? 28.227 -8.328 18.823 1.00 83.94 180 ARG A CA 1
ATOM 1486 C C . ARG A 1 180 ? 28.985 -9.502 18.211 1.00 83.94 180 ARG A C 1
ATOM 1488 O O . ARG A 1 180 ? 30.190 -9.591 18.418 1.00 83.94 180 ARG A O 1
ATOM 1495 N N . VAL A 1 181 ? 28.313 -10.332 17.413 1.00 87.12 181 VAL A N 1
ATOM 1496 C CA . VAL A 1 181 ? 28.937 -11.484 16.737 1.00 87.12 181 VAL A CA 1
ATOM 1497 C C . VAL A 1 181 ? 30.100 -11.036 15.847 1.00 87.12 181 VAL A C 1
ATOM 1499 O O . VAL A 1 181 ? 31.166 -11.645 15.858 1.00 87.12 181 VAL A O 1
ATOM 1502 N N . LEU A 1 182 ? 29.938 -9.931 15.111 1.00 86.06 182 LEU A N 1
ATOM 1503 C CA . LEU A 1 182 ? 31.015 -9.380 14.290 1.00 86.06 182 LEU A CA 1
ATOM 1504 C C . LEU A 1 182 ? 32.188 -8.868 15.142 1.00 86.06 182 LEU A C 1
ATOM 1506 O O . LEU A 1 182 ? 33.343 -9.087 14.782 1.00 86.06 182 LEU A O 1
ATOM 1510 N N . LYS A 1 183 ? 31.909 -8.203 16.273 1.00 84.19 183 LYS A N 1
ATOM 1511 C CA . LYS A 1 183 ? 32.943 -7.743 17.215 1.00 84.19 183 LYS A CA 1
ATOM 1512 C C . LYS A 1 183 ? 33.738 -8.926 17.768 1.00 84.19 183 LYS A C 1
ATOM 1514 O O . LYS A 1 183 ? 34.961 -8.857 17.792 1.00 84.19 183 LYS A O 1
ATOM 1519 N N . GLU A 1 184 ? 33.062 -9.999 18.164 1.00 88.12 184 GLU A N 1
ATOM 1520 C CA . GLU A 1 184 ? 33.689 -11.223 18.676 1.00 88.12 184 GLU A CA 1
ATOM 1521 C C . GLU A 1 184 ? 34.576 -11.887 17.615 1.00 88.12 184 GLU A C 1
ATOM 1523 O O . GLU A 1 184 ? 35.752 -12.120 17.880 1.00 88.12 184 GLU A O 1
ATOM 1528 N N . ALA A 1 185 ? 34.085 -12.051 16.384 1.00 88.81 185 ALA A N 1
ATOM 1529 C CA . ALA A 1 185 ? 34.873 -12.624 15.290 1.00 88.81 185 ALA A CA 1
ATOM 1530 C C . ALA A 1 185 ? 36.143 -11.809 14.974 1.00 88.81 185 ALA A C 1
ATOM 1532 O O . ALA A 1 185 ? 37.212 -12.368 14.735 1.00 88.81 185 ALA A O 1
ATOM 1533 N N . VAL A 1 186 ? 36.059 -10.473 14.991 1.00 86.06 186 VAL A N 1
ATOM 1534 C CA . VAL A 1 186 ? 37.239 -9.618 14.771 1.00 86.06 186 VAL A CA 1
ATOM 1535 C C . VAL A 1 186 ? 38.222 -9.719 15.937 1.00 86.06 186 VAL A C 1
ATOM 1537 O O . VAL A 1 186 ? 39.431 -9.712 15.712 1.00 86.06 186 VAL A O 1
ATOM 1540 N N . LEU A 1 187 ? 37.732 -9.830 17.174 1.00 86.81 187 LEU A N 1
ATOM 1541 C CA . LEU A 1 187 ? 38.586 -10.012 18.346 1.00 86.81 187 LEU A CA 1
ATOM 1542 C C . LEU A 1 187 ? 39.319 -11.353 18.318 1.00 86.81 187 LEU A C 1
ATOM 1544 O O . LEU A 1 187 ? 40.511 -11.369 18.610 1.00 86.81 187 LEU A O 1
ATOM 1548 N N . GLU A 1 188 ? 38.654 -12.433 17.910 1.00 88.25 188 GLU A N 1
ATOM 1549 C CA . GLU A 1 188 ? 39.277 -13.750 17.724 1.00 88.25 188 GLU A CA 1
ATOM 1550 C C . GLU A 1 188 ? 40.403 -13.687 16.682 1.00 88.25 188 GLU A C 1
ATOM 1552 O O . GLU A 1 188 ? 41.533 -14.087 16.958 1.00 88.25 188 GLU A O 1
ATOM 1557 N N . VAL A 1 189 ? 40.151 -13.065 15.525 1.00 88.88 189 VAL A N 1
ATOM 1558 C CA . VAL A 1 189 ? 41.176 -12.881 14.481 1.00 88.88 189 VAL A CA 1
ATOM 1559 C C . VAL A 1 189 ? 42.339 -12.008 14.969 1.00 88.88 189 VAL A C 1
ATOM 1561 O O . VAL A 1 189 ? 43.505 -12.302 14.698 1.00 88.88 189 VAL A O 1
ATOM 1564 N N . LEU A 1 190 ? 42.060 -10.931 15.709 1.00 86.88 190 LEU A N 1
ATOM 1565 C CA . LEU A 1 190 ? 43.107 -10.078 16.283 1.00 86.88 190 LEU A CA 1
ATOM 1566 C C . LEU A 1 190 ? 43.903 -10.798 17.374 1.00 86.88 190 LEU A C 1
ATOM 1568 O O . LEU A 1 190 ? 45.097 -10.542 17.516 1.00 86.88 190 LEU A O 1
ATOM 1572 N N . GLN A 1 191 ? 43.279 -11.709 18.115 1.00 89.56 191 GLN A N 1
ATOM 1573 C CA . GLN A 1 191 ? 43.945 -12.537 19.112 1.00 89.56 191 GLN A CA 1
ATOM 1574 C C . GLN A 1 191 ? 44.904 -13.546 18.472 1.00 89.56 191 GLN A C 1
ATOM 1576 O O . GLN A 1 191 ? 45.952 -13.831 19.048 1.00 89.56 191 GLN A O 1
ATOM 1581 N N . GLU A 1 192 ? 44.597 -14.039 17.274 1.00 89.88 192 GLU A N 1
ATOM 1582 C CA . GLU A 1 192 ? 45.487 -14.927 16.521 1.00 89.88 192 GLU A CA 1
ATOM 1583 C C . GLU A 1 192 ? 46.629 -14.173 15.823 1.00 89.88 192 GLU A C 1
ATOM 1585 O O . GLU A 1 192 ? 47.758 -14.663 15.780 1.00 89.88 192 GLU A O 1
ATOM 1590 N N . LEU A 1 193 ? 46.361 -12.977 15.287 1.00 88.75 193 LEU A N 1
ATOM 1591 C CA . LEU A 1 193 ? 47.326 -12.243 14.461 1.00 88.75 193 LEU A CA 1
ATOM 1592 C C . LEU A 1 193 ? 48.184 -11.243 15.241 1.00 88.75 193 LEU A C 1
ATOM 1594 O O . LEU A 1 193 ? 49.381 -11.119 14.983 1.00 88.75 193 LEU A O 1
ATOM 1598 N N . SER A 1 194 ? 47.586 -10.445 16.129 1.00 90.12 194 SER A N 1
ATOM 1599 C CA . SER A 1 194 ? 48.255 -9.322 16.806 1.00 90.12 194 SER A CA 1
ATOM 1600 C C . SER A 1 194 ? 47.502 -8.901 18.081 1.00 90.12 194 SER A C 1
ATOM 1602 O O . SER A 1 194 ? 46.786 -7.892 18.080 1.00 90.12 194 SER A O 1
ATOM 1604 N N . PRO A 1 195 ? 47.680 -9.634 19.200 1.00 86.94 195 PRO A N 1
ATOM 1605 C CA . PRO A 1 195 ? 46.926 -9.416 20.442 1.00 86.94 195 PRO A CA 1
ATOM 1606 C C . PRO A 1 195 ? 47.067 -8.008 21.031 1.00 86.94 195 PRO A C 1
ATOM 1608 O O . PRO A 1 195 ? 46.162 -7.487 21.676 1.00 86.94 195 PRO A O 1
ATOM 1611 N N . ASN A 1 196 ? 48.208 -7.363 20.794 1.00 89.12 196 ASN A N 1
ATOM 1612 C CA . ASN A 1 196 ? 48.500 -6.001 21.233 1.00 89.12 196 ASN A CA 1
ATOM 1613 C C . ASN A 1 196 ? 47.621 -4.933 20.557 1.00 89.12 196 ASN A C 1
ATOM 1615 O O . ASN A 1 196 ? 47.529 -3.820 21.071 1.00 89.12 196 ASN A O 1
ATOM 1619 N N . LEU A 1 197 ? 46.975 -5.245 19.429 1.00 86.69 197 LEU A N 1
ATOM 1620 C CA . LEU A 1 197 ? 46.069 -4.327 18.734 1.00 86.69 197 LEU A CA 1
ATOM 1621 C C . LEU A 1 197 ? 44.633 -4.385 19.262 1.00 86.69 197 LEU A C 1
ATOM 1623 O O . LEU A 1 197 ? 43.853 -3.481 18.966 1.00 86.69 197 LEU A O 1
ATOM 1627 N N . ILE A 1 198 ? 44.288 -5.398 20.064 1.00 86.12 198 ILE A N 1
ATOM 1628 C CA . ILE A 1 198 ? 42.942 -5.572 20.625 1.00 86.12 198 ILE A CA 1
ATOM 1629 C C . ILE A 1 198 ? 42.484 -4.337 21.422 1.00 86.12 198 ILE A C 1
ATOM 1631 O O . ILE A 1 198 ? 41.408 -3.825 21.110 1.00 86.12 198 ILE A O 1
ATOM 1635 N N . PRO A 1 199 ? 43.265 -3.791 22.380 1.00 86.06 199 PRO A N 1
ATOM 1636 C CA . PRO A 1 199 ? 42.826 -2.629 23.157 1.00 86.06 199 PRO A CA 1
ATOM 1637 C C . PRO A 1 199 ? 42.592 -1.398 22.270 1.0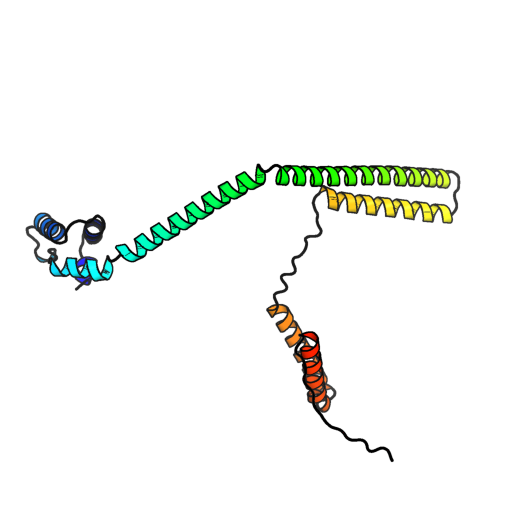0 86.06 199 PRO A C 1
ATOM 1639 O O . PRO A 1 199 ? 41.569 -0.730 22.378 1.00 86.06 199 PRO A O 1
ATOM 1642 N N . ILE A 1 200 ? 43.494 -1.164 21.308 1.00 87.50 200 ILE A N 1
ATOM 1643 C CA . ILE A 1 200 ? 43.421 -0.036 20.368 1.00 87.50 200 ILE A CA 1
ATOM 1644 C C . ILE A 1 200 ? 42.185 -0.154 19.466 1.00 87.50 200 ILE A C 1
ATOM 1646 O O . ILE A 1 200 ? 41.534 0.846 19.157 1.00 87.50 200 ILE A O 1
ATOM 1650 N N . PHE A 1 201 ? 41.873 -1.369 19.012 1.00 86.81 201 PHE A N 1
ATOM 1651 C CA . PHE A 1 201 ? 40.711 -1.634 18.174 1.00 86.81 201 PHE A CA 1
ATOM 1652 C C . PHE A 1 201 ? 39.403 -1.427 18.941 1.00 86.81 201 PHE A C 1
ATOM 1654 O O . PHE A 1 201 ? 38.520 -0.734 18.436 1.00 86.81 201 PHE A O 1
ATOM 1661 N N . VAL A 1 202 ? 39.294 -1.970 20.159 1.00 86.38 202 VAL A N 1
ATOM 1662 C CA . VAL A 1 202 ? 38.103 -1.823 21.012 1.00 86.38 202 VAL A CA 1
ATOM 1663 C C . VAL A 1 202 ? 37.833 -0.350 21.317 1.00 86.38 202 VAL A C 1
ATOM 1665 O O . VAL A 1 202 ? 36.718 0.112 21.082 1.00 86.38 202 VAL A O 1
ATOM 1668 N N . ASP A 1 203 ? 38.855 0.411 21.714 1.00 85.81 203 ASP A N 1
ATOM 1669 C CA . ASP A 1 203 ? 38.708 1.837 22.021 1.00 85.81 203 ASP A CA 1
ATOM 1670 C C . ASP A 1 203 ? 38.254 2.647 20.797 1.00 85.81 203 ASP A C 1
ATOM 1672 O O . ASP A 1 203 ? 37.325 3.457 20.873 1.00 85.81 203 ASP A O 1
ATOM 1676 N N . LYS A 1 204 ? 38.864 2.411 19.627 1.00 85.88 204 LYS A N 1
ATOM 1677 C CA . LYS A 1 204 ? 38.473 3.096 18.384 1.00 85.88 204 LYS A CA 1
ATOM 1678 C C . LYS A 1 204 ? 37.060 2.730 17.938 1.00 85.88 204 LYS A C 1
ATOM 1680 O O . LYS A 1 204 ? 36.337 3.601 17.444 1.00 85.88 204 LYS A O 1
ATOM 1685 N N . LEU A 1 205 ? 36.670 1.466 18.096 1.00 84.00 205 LEU A N 1
ATOM 1686 C CA . LEU A 1 205 ? 35.340 0.981 17.744 1.00 84.00 205 LEU A CA 1
ATOM 1687 C C . LEU A 1 205 ? 34.273 1.605 18.648 1.00 84.00 205 LEU A C 1
ATOM 1689 O O . LEU A 1 205 ? 33.248 2.069 18.148 1.00 84.00 205 LEU A O 1
ATOM 1693 N N . ASP A 1 206 ? 34.530 1.692 19.952 1.00 81.88 206 ASP A N 1
ATOM 1694 C CA . ASP A 1 206 ? 33.600 2.279 20.916 1.00 81.88 206 ASP A CA 1
ATOM 1695 C C . ASP A 1 206 ? 33.436 3.794 20.683 1.00 81.88 206 ASP A C 1
ATOM 1697 O O . ASP A 1 206 ? 32.311 4.301 20.690 1.00 81.88 206 ASP A O 1
ATOM 1701 N N . ILE A 1 207 ? 34.520 4.519 20.367 1.00 85.00 207 ILE A N 1
ATOM 1702 C CA . ILE A 1 207 ? 34.457 5.939 19.963 1.00 85.00 207 ILE A CA 1
ATOM 1703 C C . ILE A 1 207 ? 33.602 6.109 18.702 1.00 85.00 207 ILE A C 1
ATOM 1705 O O . ILE A 1 207 ? 32.732 6.981 18.653 1.00 85.00 207 ILE A O 1
ATOM 1709 N N . LYS A 1 208 ? 33.821 5.278 17.676 1.00 80.88 208 LYS A N 1
ATOM 1710 C CA . LYS A 1 208 ? 33.050 5.352 16.427 1.00 80.88 208 LYS A CA 1
ATOM 1711 C C . LYS A 1 208 ? 31.578 5.003 16.624 1.00 80.88 208 LYS A C 1
ATOM 1713 O O . LYS A 1 208 ? 30.726 5.658 16.031 1.00 80.88 208 LYS A O 1
ATOM 1718 N N . THR A 1 209 ? 31.281 4.035 17.483 1.00 78.75 209 THR A N 1
ATOM 1719 C CA . THR A 1 209 ? 29.907 3.624 17.802 1.00 78.75 209 THR A CA 1
ATOM 1720 C C . THR A 1 209 ? 29.148 4.745 18.516 1.00 78.75 209 THR A C 1
ATOM 1722 O O . THR A 1 209 ? 28.028 5.069 18.131 1.00 78.75 209 THR A O 1
ATOM 1725 N N . LYS A 1 210 ? 29.781 5.423 19.482 1.00 79.00 210 LYS A N 1
ATOM 1726 C CA . LYS A 1 210 ? 29.200 6.589 20.172 1.00 79.00 210 LYS A CA 1
ATOM 1727 C C . LYS A 1 210 ? 28.932 7.768 19.230 1.00 79.00 210 LYS A C 1
ATOM 1729 O O . LYS A 1 210 ? 27.866 8.373 19.303 1.00 79.00 210 LYS A O 1
ATOM 1734 N N . GLN A 1 211 ? 29.853 8.044 18.299 1.00 78.31 211 GLN A N 1
ATOM 1735 C CA . GLN A 1 211 ? 29.669 9.075 17.263 1.00 78.31 211 GLN A CA 1
ATOM 1736 C C . GLN A 1 211 ? 28.466 8.786 16.356 1.00 78.31 211 GLN A C 1
ATOM 1738 O O . GLN A 1 211 ? 27.716 9.700 16.023 1.00 78.31 211 GLN A O 1
ATOM 1743 N N . LEU A 1 212 ? 28.279 7.526 15.956 1.00 74.38 212 LEU A N 1
ATOM 1744 C CA . LEU A 1 212 ? 27.163 7.109 15.102 1.00 74.38 212 LEU A CA 1
ATOM 1745 C C . LEU A 1 212 ? 25.818 7.126 15.840 1.00 74.38 212 LEU A C 1
ATOM 1747 O O . LEU A 1 212 ? 24.794 7.399 15.221 1.00 74.38 212 LEU A O 1
ATOM 1751 N N . ASN A 1 213 ? 25.828 6.908 17.157 1.00 71.75 213 ASN A N 1
ATOM 1752 C CA . ASN A 1 213 ? 24.633 6.936 18.004 1.00 71.75 213 ASN A CA 1
ATOM 1753 C C . ASN A 1 213 ? 24.240 8.349 18.482 1.00 71.75 213 ASN A C 1
ATOM 1755 O O . ASN A 1 213 ? 23.279 8.491 19.234 1.00 71.75 213 ASN A O 1
ATOM 1759 N N . GLY A 1 214 ? 24.951 9.400 18.054 1.00 58.97 214 GLY A N 1
ATOM 1760 C CA . GLY A 1 214 ? 24.632 10.788 18.412 1.00 58.97 214 GLY A CA 1
ATOM 1761 C C . GLY A 1 214 ? 24.959 11.165 19.862 1.00 58.97 214 GLY A C 1
ATOM 1762 O O . GLY A 1 214 ? 24.516 12.211 20.337 1.00 58.97 214 GLY A O 1
ATOM 1763 N N . GLU A 1 215 ? 25.742 10.349 20.572 1.00 55.84 215 GLU A N 1
ATOM 1764 C CA . GLU A 1 215 ? 26.230 10.690 21.906 1.00 55.84 215 GLU A CA 1
ATOM 1765 C C . GLU A 1 215 ? 27.380 11.700 21.773 1.00 55.84 215 GLU A C 1
ATOM 1767 O O . GLU A 1 215 ? 28.447 11.392 21.238 1.00 55.84 215 GLU A O 1
ATOM 1772 N N . ASN A 1 216 ? 27.159 12.934 22.240 1.00 43.81 216 ASN A N 1
ATOM 1773 C CA . ASN A 1 216 ? 28.171 13.992 22.259 1.00 43.81 216 ASN A CA 1
ATOM 1774 C C . ASN A 1 216 ? 29.384 13.542 23.092 1.00 43.81 216 ASN A C 1
ATOM 1776 O O . ASN A 1 216 ? 29.337 13.535 24.323 1.00 43.81 216 ASN A O 1
ATOM 1780 N N . ILE A 1 217 ? 30.487 13.195 22.428 1.00 47.38 217 ILE A N 1
ATOM 1781 C CA . ILE A 1 217 ? 31.758 12.927 23.102 1.00 47.38 217 ILE A CA 1
ATOM 1782 C C . ILE A 1 217 ? 32.379 14.280 23.460 1.00 47.38 217 ILE A C 1
ATOM 1784 O O . ILE A 1 217 ? 33.020 14.933 22.635 1.00 47.38 217 ILE A O 1
ATOM 1788 N N . GLY A 1 218 ? 32.144 14.717 24.699 1.00 43.62 218 GLY A N 1
ATOM 1789 C CA . GLY A 1 218 ? 32.879 15.812 25.321 1.00 43.62 218 GLY A CA 1
ATOM 1790 C C . GLY A 1 218 ? 34.386 15.532 25.337 1.00 43.62 218 GLY A C 1
ATOM 1791 O O . GLY A 1 218 ? 34.813 14.385 25.449 1.00 43.62 218 GLY A O 1
ATOM 1792 N N . HIS A 1 219 ? 35.162 16.606 25.184 1.00 38.78 219 HIS A N 1
ATOM 1793 C CA . HIS A 1 219 ? 36.623 16.663 25.149 1.00 38.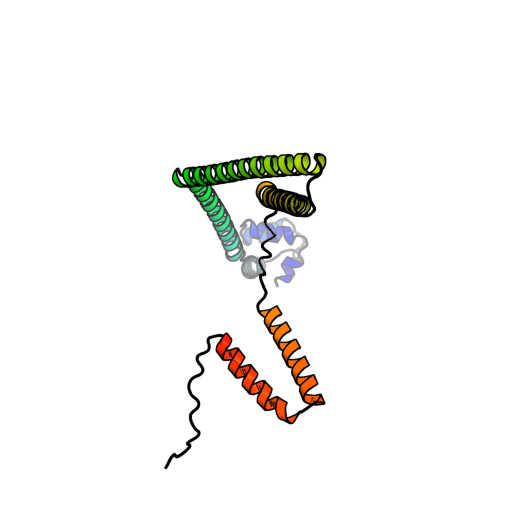78 219 HIS A CA 1
ATOM 1794 C C . HIS A 1 219 ? 37.364 15.629 26.009 1.00 38.78 219 HIS A C 1
ATOM 1796 O O . HIS A 1 219 ? 37.103 15.499 27.203 1.00 38.78 219 HIS A O 1
ATOM 1802 N N . ILE A 1 220 ? 38.428 15.062 25.434 1.00 37.84 220 ILE A N 1
ATOM 1803 C CA . ILE A 1 220 ? 39.621 14.692 26.199 1.00 37.84 220 ILE A CA 1
ATOM 1804 C C . ILE A 1 220 ? 40.758 15.598 25.720 1.00 37.84 220 ILE A C 1
ATOM 1806 O O . ILE A 1 220 ? 41.100 15.626 24.539 1.00 37.84 220 ILE A O 1
ATOM 1810 N N . GLN A 1 221 ? 41.254 16.405 26.658 1.00 34.50 221 GLN A N 1
ATOM 1811 C CA . GLN A 1 221 ? 42.425 17.266 26.541 1.00 34.50 221 GLN A CA 1
ATOM 1812 C C . GLN A 1 221 ? 43.713 16.441 26.414 1.00 34.50 221 GLN A C 1
ATOM 1814 O O . GLN A 1 221 ? 43.855 15.424 27.085 1.00 34.50 221 GLN A O 1
ATOM 1819 N N . GLY A 1 222 ? 44.684 17.002 25.689 1.00 34.56 222 GLY A N 1
ATOM 1820 C CA . GLY A 1 222 ? 46.093 16.940 26.076 1.00 34.56 222 GLY A CA 1
ATOM 1821 C C . GLY A 1 222 ? 46.991 16.033 25.242 1.00 34.56 222 GLY A C 1
ATOM 1822 O O . GLY A 1 222 ? 47.208 14.890 25.608 1.00 34.56 222 GLY A O 1
ATOM 1823 N N . GLU A 1 223 ? 47.640 16.611 24.232 1.00 31.28 223 GLU A N 1
ATOM 1824 C CA . GLU A 1 223 ? 49.100 16.522 24.145 1.00 31.28 223 GLU A CA 1
ATOM 1825 C C . GLU A 1 223 ? 49.645 17.839 23.578 1.00 31.28 223 GLU A C 1
ATOM 1827 O O . GLU A 1 223 ? 49.231 18.321 22.523 1.00 31.28 223 GLU A O 1
ATOM 1832 N N . VAL A 1 224 ? 50.504 18.462 24.381 1.00 39.31 224 VAL A N 1
ATOM 1833 C CA . VAL A 1 224 ? 51.243 19.690 24.096 1.00 39.31 224 VAL A CA 1
ATOM 1834 C C . VAL A 1 224 ? 52.372 19.331 23.137 1.00 39.31 224 VAL A C 1
ATOM 1836 O O . VAL A 1 224 ? 53.171 18.450 23.442 1.00 39.31 224 VAL A O 1
ATOM 1839 N N . ILE A 1 225 ? 52.463 20.026 22.005 1.00 33.91 225 ILE A N 1
ATOM 1840 C CA . ILE A 1 225 ? 53.702 20.104 21.230 1.00 33.91 225 ILE A CA 1
ATOM 1841 C C . ILE A 1 225 ? 54.071 21.582 21.178 1.00 33.91 225 ILE A C 1
ATOM 1843 O O . ILE A 1 225 ? 53.437 22.363 20.468 1.00 33.91 225 ILE A O 1
ATOM 1847 N N . ASP A 1 226 ? 55.063 21.947 21.989 1.00 37.00 226 ASP A N 1
ATOM 1848 C CA . ASP A 1 226 ? 55.738 23.237 21.924 1.00 37.00 226 ASP A CA 1
ATOM 1849 C C . ASP A 1 226 ? 56.353 23.419 20.533 1.00 37.00 226 ASP A C 1
ATOM 1851 O O . ASP A 1 226 ? 57.052 22.541 20.020 1.00 37.00 226 ASP A O 1
ATOM 1855 N N . VAL A 1 227 ? 56.103 24.579 19.928 1.00 37.25 227 VAL A N 1
ATOM 1856 C CA . VAL A 1 227 ? 56.797 25.023 18.721 1.00 37.25 227 VAL A CA 1
ATOM 1857 C C . VAL A 1 227 ? 57.464 26.361 19.032 1.00 37.25 227 VAL A C 1
ATOM 1859 O O . VAL A 1 227 ? 56.787 27.386 19.075 1.00 37.25 227 VAL A O 1
ATOM 1862 N N . ASN A 1 228 ? 58.793 26.278 19.157 1.00 39.97 228 ASN A N 1
ATOM 1863 C CA . ASN A 1 228 ? 59.823 27.330 19.214 1.00 39.97 228 ASN A CA 1
ATOM 1864 C C . ASN A 1 228 ? 59.943 28.179 20.485 1.00 39.97 228 ASN A C 1
ATOM 1866 O O . ASN A 1 228 ? 59.076 29.043 20.733 1.00 39.97 228 ASN A O 1
#

Foldseek 3Di:
DLVLLVVAPCNVVLLVCVQVPHQLVVSQVVQCVVCVPDCSNRDDSVNSVVCCVPPVPCVPVVVVVVVVVVVVVVVVVVVVVVVVVCCPDPVNVVVVVVVVVVLVVVVVVLVVVLVVLVVLLVVLVVCVVVPDDPVSVVVNVVSVVVNVVSVVVVCCSVVVVPVPPPPCPVVVVVVVVVVVVVLVVVQVVCVVPPNPCNVVVVVVVVVVVCVVVPNDDDDDDDDDDDDD

pLDDT: mean 78.04, std 16.06, range [31.28, 97.69]

Radius of gyration: 40.66 Å; chains: 1; bounding box: 96×62×106 Å

Secondary structure (DSSP, 8-state):
-THHHHTSTTHHHHHHHHHHT--HHHHHHHHHHH-TT-GGG---HHHHHHHHHHH--HHHHHHHHHHHHHHHHHHHHHHHHHHHHHHHSHHHHHHHHHHHHHHHHHHHHHHHHHHHHHHHHHHHHHHHHTT--HHHHHHHHHHHHHHHHHHHHHHHHHS------------HHHHHHHHHHHHHHHHHHHHHH-GGGHHHHHHHHHHHHHHHTT--------------